Protein AF-A0A848U4X6-F1 (afdb_monomer)

Nearest PDB structures (foldseek):
  2zon-assembly1_G  TM=9.174E-01  e=6.963E-05  Achromobacter xylosoxidans
  8hn3-assembly2_B  TM=8.876E-01  e=6.596E-05  Chlorobaculum tepidum
  8hn3-assembly1_A  TM=8.941E-01  e=8.192E-05  Chlorobaculum tepidum
  4j20-assembly2_B  TM=8.718E-01  e=4.640E-04  Chlorobaculum tepidum TLS
  5b6q-assembly2_B  TM=8.645E-01  e=7.557E-04  Shewanella violacea

Radius of gyration: 33.15 Å; Cα contacts (8 Å, |Δi|>4): 117; chains: 1; bounding box: 42×65×99 Å

Foldseek 3Di:
DQDPPNPDPDDPVVVVVVVVVVVVVDDPDDDDDDDDDDDDDDDDDDDDDDDDDDDDDDDDDDDDDDDDDDDDDDDDDDDDDDDDDDDDDDDDDDDDPPQLDQQDQDPPDDPLLVCCCVPQVCVCQCVVNPNHPHQVNLVSVNVVSVVPLVVVLVCQQPDDDPQHHVSPDPDDSVSSSNSSSNSSSD

pLDDT: mean 71.16, std 27.35, range [28.42, 98.25]

Solvent-accessible surface area (backbone atoms only — not comparable to full-atom values): 12668 Å² total; per-residue (Å²): 134,85,56,75,73,82,72,52,89,71,52,73,67,56,51,50,51,52,53,50,54,55,56,73,71,63,86,86,80,81,82,85,86,84,89,85,87,87,80,90,86,83,89,81,92,76,82,82,90,78,84,82,82,88,81,85,80,88,80,84,83,89,85,84,84,85,88,89,86,86,90,85,91,88,79,88,82,87,82,87,79,88,82,84,81,86,81,79,90,84,83,83,83,90,74,79,91,65,76,66,58,71,58,41,76,47,77,88,74,44,71,66,47,50,52,44,40,68,59,54,46,35,74,32,24,58,80,21,50,91,74,36,66,35,50,67,41,60,68,63,45,43,68,48,34,75,63,35,66,72,56,52,38,52,40,39,54,68,27,53,92,83,44,46,47,41,57,76,52,88,69,51,85,80,47,43,54,41,39,53,37,41,52,47,32,74

Sequence (186 aa):
SMPARGGSTYSDEEIQRAVEHLAMFEVSAEAAPAAVETGDAAAAAQSPSVAPASEEPASEESAAEAPASEESAADAPATETTATESSTTDAASAEAGAELVVGQVPDGLTDNIRGTVDGICASCHLAGVGGAPKNGDTAAWQERADKGLAVLTNSVINGLNVMPPRGASALTDEEIPVAIQYLMSK

Structure (mmCIF, N/CA/C/O backbone):
data_AF-A0A848U4X6-F1
#
_entry.id   AF-A0A848U4X6-F1
#
loop_
_atom_site.group_PDB
_atom_site.id
_atom_site.type_symbol
_atom_site.label_atom_id
_atom_site.label_alt_id
_atom_site.label_comp_id
_atom_site.label_asym_id
_atom_site.label_entity_id
_atom_site.label_seq_id
_atom_site.pdbx_PDB_ins_code
_atom_site.Cartn_x
_atom_site.Cartn_y
_atom_site.Cartn_z
_atom_site.occupancy
_atom_site.B_iso_or_equiv
_atom_site.auth_seq_id
_atom_site.auth_comp_id
_a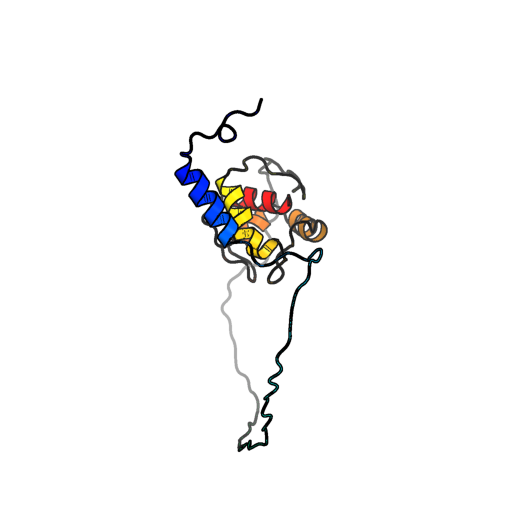tom_site.auth_asym_id
_atom_site.auth_atom_id
_atom_site.pdbx_PDB_model_num
ATOM 1 N N . SER A 1 1 ? -14.956 16.099 -39.496 1.00 72.62 1 SER A N 1
ATOM 2 C CA . SER A 1 1 ? -13.639 15.950 -40.140 1.00 72.62 1 SER A CA 1
ATOM 3 C C . SER A 1 1 ? -12.608 15.601 -39.096 1.00 72.62 1 SER A C 1
ATOM 5 O O . SER A 1 1 ? -12.490 16.354 -38.138 1.00 72.62 1 SER A O 1
ATOM 7 N N . MET A 1 2 ? -11.900 14.480 -39.248 1.00 62.94 2 MET A N 1
ATOM 8 C CA . MET A 1 2 ? -10.706 14.218 -38.441 1.00 62.94 2 MET A CA 1
ATOM 9 C C . MET A 1 2 ? -9.555 15.106 -38.942 1.00 62.94 2 MET A C 1
ATOM 11 O O . MET A 1 2 ? -9.406 15.253 -40.159 1.00 62.94 2 MET A O 1
ATOM 15 N N . PRO A 1 3 ? -8.762 15.717 -38.046 1.00 76.25 3 PRO A N 1
ATOM 16 C CA . PRO A 1 3 ? -7.563 16.450 -38.434 1.00 76.25 3 PRO A CA 1
ATOM 17 C C . PRO A 1 3 ? -6.516 15.502 -39.033 1.00 76.25 3 PRO A C 1
ATOM 19 O O . PRO A 1 3 ? -6.464 14.316 -38.691 1.00 76.25 3 PRO A O 1
ATOM 22 N N . ALA A 1 4 ? -5.667 16.029 -39.920 1.00 76.00 4 ALA A N 1
ATOM 23 C CA . ALA A 1 4 ? -4.527 15.282 -40.444 1.00 76.00 4 ALA A CA 1
ATOM 24 C C . ALA A 1 4 ? -3.671 14.748 -39.279 1.00 76.00 4 ALA A C 1
ATOM 26 O O . ALA A 1 4 ? -3.506 15.428 -38.265 1.00 76.00 4 ALA A O 1
ATOM 27 N N . ARG A 1 5 ? -3.167 13.513 -39.412 1.00 72.31 5 ARG A N 1
ATOM 28 C CA . ARG A 1 5 ? -2.328 12.838 -38.402 1.00 72.31 5 ARG A CA 1
ATOM 29 C C . ARG A 1 5 ? -2.977 12.678 -37.017 1.00 72.31 5 ARG A C 1
ATOM 31 O O . ARG A 1 5 ? -2.287 12.705 -36.000 1.00 72.31 5 ARG A O 1
ATOM 38 N N . GLY A 1 6 ? -4.306 12.551 -36.953 1.00 77.44 6 GLY A N 1
ATOM 39 C CA . GLY A 1 6 ? -5.020 12.283 -35.697 1.00 77.44 6 GLY A CA 1
ATOM 40 C C . GLY A 1 6 ? -4.902 13.398 -34.650 1.00 77.44 6 GLY A C 1
ATOM 41 O O . GLY A 1 6 ? -5.144 13.152 -33.475 1.00 77.44 6 GLY A O 1
ATOM 42 N N . GLY A 1 7 ? -4.523 14.614 -35.064 1.00 77.38 7 GLY A N 1
ATOM 43 C CA . GLY A 1 7 ? -4.287 15.743 -34.158 1.00 77.38 7 GLY A CA 1
ATOM 44 C C . GLY A 1 7 ? -2.882 15.778 -33.550 1.00 77.38 7 GLY A C 1
ATOM 45 O O . GLY A 1 7 ? -2.627 16.598 -32.672 1.00 77.38 7 GLY A O 1
ATOM 46 N N . SER A 1 8 ? -1.971 14.920 -34.013 1.00 82.81 8 SER A N 1
ATOM 47 C CA . SER A 1 8 ? -0.580 14.908 -33.568 1.00 82.81 8 SER A CA 1
ATOM 48 C C . SER A 1 8 ? 0.320 15.825 -34.406 1.00 82.81 8 SER A C 1
ATOM 50 O O . SER A 1 8 ? 0.069 16.067 -35.588 1.00 82.81 8 SER A O 1
ATOM 52 N N . THR A 1 9 ? 1.391 16.333 -33.791 1.00 87.06 9 THR A N 1
ATOM 53 C CA . THR A 1 9 ? 2.425 17.157 -34.445 1.00 87.06 9 THR A CA 1
ATOM 54 C C . THR A 1 9 ? 3.615 16.337 -34.950 1.00 87.06 9 THR A C 1
ATOM 56 O O . THR A 1 9 ? 4.605 16.921 -35.387 1.00 87.06 9 THR A O 1
ATOM 59 N N . TYR A 1 10 ? 3.543 15.004 -34.880 1.00 89.06 10 TYR A N 1
ATOM 60 C CA . TYR A 1 10 ? 4.605 14.112 -35.352 1.00 89.06 10 TYR A CA 1
ATOM 61 C C . TYR A 1 10 ? 4.800 14.247 -36.858 1.00 89.06 10 TYR A C 1
ATOM 63 O O . TYR A 1 10 ? 3.834 14.463 -37.596 1.00 89.06 10 TYR A O 1
ATOM 71 N N . SER A 1 11 ? 6.041 14.121 -37.322 1.00 90.06 11 SER A N 1
ATOM 72 C CA . SER A 1 11 ? 6.347 14.035 -38.751 1.00 90.06 11 SER A CA 1
ATOM 73 C C . SER A 1 11 ? 5.860 12.704 -39.342 1.00 90.06 11 SER A C 1
ATOM 75 O O . SER A 1 11 ? 5.718 11.715 -38.623 1.00 90.06 11 SER A O 1
ATOM 77 N N . ASP A 1 12 ? 5.604 12.655 -40.657 1.00 84.31 12 ASP A N 1
ATOM 78 C CA . ASP A 1 12 ? 5.179 11.405 -41.319 1.00 84.31 12 ASP A CA 1
ATOM 79 C C . ASP A 1 12 ? 6.201 10.281 -41.108 1.00 84.31 12 ASP A C 1
ATOM 81 O O . ASP A 1 12 ? 5.829 9.120 -40.975 1.00 84.31 12 ASP A O 1
ATOM 85 N N . GLU A 1 13 ? 7.484 10.629 -41.008 1.00 90.75 13 GLU A N 1
ATOM 86 C CA . GLU A 1 13 ? 8.558 9.655 -40.836 1.00 90.75 13 GLU A CA 1
ATOM 87 C C . GLU A 1 13 ? 8.617 9.066 -39.418 1.00 90.75 13 GLU A C 1
ATOM 89 O O . GLU A 1 13 ? 8.982 7.905 -39.237 1.00 90.75 13 GLU A O 1
ATOM 94 N N . GLU A 1 14 ? 8.226 9.837 -38.402 1.00 90.44 14 GLU A N 1
ATOM 95 C CA . GLU A 1 14 ? 8.079 9.340 -37.029 1.00 90.44 14 GLU A CA 1
ATOM 96 C C . GLU A 1 14 ? 6.849 8.444 -36.895 1.00 90.44 14 GLU A C 1
ATOM 98 O O . GLU A 1 14 ? 6.919 7.392 -36.263 1.00 90.44 14 GLU A O 1
ATOM 103 N N . ILE A 1 15 ? 5.746 8.817 -37.550 1.00 87.69 15 ILE A N 1
ATOM 104 C CA . ILE A 1 15 ? 4.534 7.994 -37.603 1.00 87.69 15 ILE A CA 1
ATOM 105 C C . ILE A 1 15 ? 4.836 6.675 -38.317 1.00 87.69 15 ILE A C 1
ATOM 107 O O . ILE A 1 15 ? 4.456 5.613 -37.832 1.00 87.69 15 ILE A O 1
ATOM 111 N N . GLN A 1 16 ? 5.575 6.719 -39.426 1.00 85.62 16 GLN A N 1
ATOM 112 C CA . GLN A 1 16 ? 5.945 5.524 -40.176 1.00 85.62 16 GLN A CA 1
ATOM 113 C C . GLN A 1 16 ? 6.859 4.596 -39.366 1.00 85.62 16 GLN A C 1
ATOM 115 O O . GLN A 1 16 ? 6.610 3.395 -39.327 1.00 85.62 16 GLN A O 1
ATOM 120 N N . ARG A 1 17 ? 7.856 5.131 -38.643 1.00 88.88 17 ARG A N 1
ATOM 121 C CA . ARG A 1 17 ? 8.693 4.318 -37.739 1.00 88.88 17 ARG A CA 1
ATOM 122 C C . ARG A 1 17 ? 7.903 3.729 -36.571 1.00 88.88 17 ARG A C 1
ATOM 124 O O . ARG A 1 17 ? 8.183 2.603 -36.176 1.00 88.88 17 ARG A O 1
ATOM 131 N N . ALA A 1 18 ? 6.926 4.456 -36.030 1.00 85.12 18 ALA A N 1
ATOM 132 C CA . ALA A 1 18 ? 6.070 3.953 -34.957 1.00 85.12 18 ALA A CA 1
ATOM 133 C C . ALA A 1 18 ? 5.158 2.809 -35.434 1.00 85.12 18 ALA A C 1
ATOM 135 O O . ALA A 1 18 ? 5.013 1.811 -34.732 1.00 85.12 18 ALA A O 1
ATOM 136 N N . VAL A 1 19 ? 4.594 2.925 -36.641 1.00 85.88 19 VAL A N 1
ATOM 137 C CA . VAL A 1 19 ? 3.785 1.865 -37.266 1.00 85.88 19 VAL A CA 1
ATOM 138 C C . VAL A 1 19 ? 4.641 0.640 -37.586 1.00 85.88 19 VAL A C 1
ATOM 140 O O . VAL A 1 19 ? 4.231 -0.475 -37.283 1.00 85.88 19 VAL A O 1
ATOM 143 N N . GLU A 1 20 ? 5.845 0.835 -38.127 1.00 85.00 20 GLU A N 1
ATOM 144 C CA . GLU A 1 20 ? 6.791 -0.256 -38.388 1.00 85.00 20 GLU A CA 1
ATOM 145 C C . GLU A 1 20 ? 7.190 -0.967 -37.085 1.00 85.00 20 GLU A C 1
ATOM 147 O O . GLU A 1 20 ? 7.229 -2.192 -37.026 1.00 85.00 20 GLU A O 1
ATOM 152 N N . HIS A 1 21 ? 7.430 -0.215 -36.006 1.00 83.44 21 HIS A N 1
ATOM 153 C CA . HIS A 1 21 ? 7.756 -0.791 -34.703 1.00 83.44 21 HIS A CA 1
ATOM 154 C C . HIS A 1 21 ? 6.596 -1.616 -34.135 1.00 83.44 21 HIS A C 1
ATOM 156 O O . HIS A 1 21 ? 6.825 -2.712 -33.638 1.00 83.44 21 HIS A O 1
ATOM 162 N N . LEU A 1 22 ? 5.357 -1.134 -34.261 1.00 78.88 22 LEU A N 1
ATOM 163 C CA . LEU A 1 22 ? 4.171 -1.886 -33.851 1.00 78.88 22 LEU A CA 1
ATOM 164 C C . LEU A 1 22 ? 4.000 -3.168 -34.686 1.00 78.88 22 LEU A C 1
ATOM 166 O O . LEU A 1 22 ? 3.755 -4.232 -34.127 1.00 78.88 22 LEU A O 1
ATOM 170 N N . ALA A 1 23 ? 4.225 -3.088 -36.001 1.00 80.25 23 ALA A N 1
ATOM 171 C CA . ALA A 1 23 ? 4.134 -4.227 -36.915 1.00 80.25 23 ALA A CA 1
ATOM 172 C C . ALA A 1 23 ? 5.234 -5.281 -36.687 1.00 80.25 23 ALA A C 1
ATOM 174 O O . ALA A 1 23 ? 4.990 -6.472 -36.858 1.00 80.25 23 ALA A O 1
ATOM 175 N N . MET A 1 24 ? 6.435 -4.880 -36.255 1.00 69.62 24 MET A N 1
ATOM 176 C CA . MET A 1 24 ? 7.497 -5.828 -35.892 1.00 69.62 24 MET A CA 1
ATOM 177 C C . MET A 1 24 ? 7.256 -6.540 -34.550 1.00 69.62 24 MET A C 1
ATOM 179 O O . MET A 1 24 ? 7.944 -7.520 -34.263 1.00 69.62 24 MET A O 1
ATOM 183 N N . PHE A 1 25 ? 6.285 -6.090 -33.746 1.00 52.44 25 PHE A N 1
ATOM 184 C CA . PHE A 1 25 ? 5.885 -6.736 -32.491 1.00 52.44 25 PHE A CA 1
ATOM 185 C C . PHE A 1 25 ? 4.644 -7.642 -32.610 1.00 52.44 25 PHE A C 1
ATOM 187 O O . PHE A 1 25 ? 4.291 -8.299 -31.631 1.00 52.44 25 PHE A O 1
ATOM 194 N N . GLU A 1 26 ? 4.035 -7.783 -33.794 1.00 52.72 26 GLU A N 1
ATOM 195 C CA . GLU A 1 26 ? 2.894 -8.683 -34.018 1.00 52.72 26 GLU A CA 1
ATOM 196 C C . GLU A 1 26 ? 3.184 -9.774 -35.063 1.00 52.72 26 GLU A C 1
ATOM 198 O O . GLU A 1 26 ? 2.784 -9.684 -36.217 1.00 52.72 26 GLU A O 1
ATOM 203 N N . VAL A 1 27 ? 3.808 -10.873 -34.620 1.00 43.78 27 VAL A N 1
ATOM 204 C CA . VAL A 1 27 ? 3.413 -12.239 -35.025 1.00 43.78 27 VAL A CA 1
ATOM 205 C C . VAL A 1 27 ? 3.458 -13.130 -33.783 1.00 43.78 27 VAL A C 1
ATOM 207 O O . VAL A 1 27 ? 4.406 -13.873 -33.540 1.00 43.78 27 VAL A O 1
ATOM 210 N N . SER A 1 28 ? 2.402 -13.053 -32.978 1.00 50.50 28 SER A N 1
ATOM 211 C CA . SER A 1 28 ? 1.926 -14.201 -32.202 1.00 50.50 28 SER A CA 1
ATOM 212 C C . SER A 1 28 ? 0.420 -14.096 -31.952 1.00 50.50 28 SER A C 1
ATOM 214 O O . SER A 1 28 ? -0.032 -14.254 -30.825 1.00 50.50 28 SER A O 1
ATOM 216 N N . ALA A 1 29 ? -0.356 -13.824 -33.000 1.00 48.25 29 ALA A N 1
ATOM 217 C CA . ALA A 1 29 ? -1.761 -14.211 -33.118 1.00 48.25 29 ALA A CA 1
ATOM 218 C C . ALA A 1 29 ? -2.269 -13.789 -34.500 1.00 48.25 29 ALA A C 1
ATOM 220 O O . ALA A 1 29 ? -2.305 -12.604 -34.780 1.00 48.25 29 ALA A O 1
ATOM 221 N N . GLU A 1 30 ? -2.673 -14.740 -35.342 1.00 36.25 30 GLU A N 1
ATOM 222 C CA . GLU A 1 30 ? -3.997 -14.668 -35.972 1.00 36.25 30 GLU A CA 1
ATOM 223 C C . GLU A 1 30 ? -4.346 -16.029 -36.601 1.00 36.25 30 GLU A C 1
ATOM 225 O O . GLU A 1 30 ? -3.559 -16.639 -37.329 1.00 36.25 30 GLU A O 1
ATOM 230 N N . ALA A 1 31 ? -5.553 -16.504 -36.298 1.00 41.28 31 ALA A N 1
ATOM 231 C CA . ALA A 1 31 ? -6.257 -17.512 -37.072 1.00 41.28 31 ALA A CA 1
ATOM 232 C C . ALA A 1 31 ? -6.728 -16.927 -38.424 1.00 41.28 31 ALA A C 1
ATOM 234 O O . ALA A 1 31 ? -6.904 -15.726 -38.574 1.00 41.28 31 ALA A O 1
ATOM 235 N N . ALA A 1 32 ? -6.939 -17.814 -39.397 1.00 42.88 32 ALA A N 1
ATOM 236 C CA . ALA A 1 32 ? -7.268 -17.563 -40.807 1.00 42.88 32 ALA A CA 1
ATOM 237 C C . ALA A 1 32 ? -8.524 -16.685 -41.077 1.00 42.88 32 ALA A C 1
ATOM 239 O O . ALA A 1 32 ? -9.353 -16.510 -40.181 1.00 42.88 32 ALA A O 1
ATOM 240 N N . PRO A 1 33 ? -8.755 -16.239 -42.339 1.00 49.19 33 PRO A N 1
ATOM 241 C CA . PRO A 1 33 ? -9.425 -17.126 -43.310 1.00 49.19 33 PRO A CA 1
ATOM 242 C C . PRO A 1 33 ? -9.031 -17.004 -44.810 1.00 49.19 33 PRO A C 1
ATOM 244 O O . PRO A 1 33 ? -8.593 -15.970 -45.297 1.00 49.19 33 PRO A O 1
ATOM 247 N N . ALA A 1 34 ? -9.350 -18.094 -45.529 1.00 36.03 34 ALA A N 1
ATOM 248 C CA . ALA A 1 34 ? -9.823 -18.200 -46.925 1.00 36.03 34 ALA A CA 1
ATOM 249 C C . ALA A 1 34 ? -8.884 -17.925 -48.135 1.00 36.03 34 ALA A C 1
ATOM 251 O O . ALA A 1 34 ? -8.810 -16.827 -48.669 1.00 36.03 34 ALA A O 1
ATOM 252 N N . ALA A 1 35 ? -8.300 -19.028 -48.627 1.00 39.91 35 ALA A N 1
ATOM 253 C CA . ALA A 1 35 ? -8.287 -19.553 -50.009 1.00 39.91 35 ALA A CA 1
ATOM 254 C C . ALA A 1 35 ? -8.205 -18.610 -51.236 1.00 39.91 35 ALA A C 1
ATOM 256 O O . ALA A 1 35 ? -9.183 -17.947 -51.556 1.00 39.91 35 ALA A O 1
ATOM 257 N N . VAL A 1 36 ? -7.143 -18.776 -52.046 1.00 39.16 36 VAL A N 1
ATOM 258 C CA . VAL A 1 36 ? -7.206 -19.137 -53.486 1.00 39.16 36 VAL A CA 1
ATOM 259 C C . VAL A 1 36 ? -5.927 -19.889 -53.910 1.00 39.16 36 VAL A C 1
ATOM 261 O O . VAL A 1 36 ? -4.854 -19.682 -53.355 1.00 39.16 36 VAL A O 1
ATOM 264 N N . GLU A 1 37 ? -6.110 -20.807 -54.856 1.00 38.97 37 GLU A N 1
ATOM 265 C CA . GLU A 1 37 ? -5.279 -21.946 -55.273 1.00 38.97 37 GLU A CA 1
ATOM 266 C C . GLU A 1 37 ? -4.080 -21.676 -56.213 1.00 38.97 37 GLU A C 1
ATOM 268 O O . GLU A 1 37 ? -3.947 -20.607 -56.806 1.00 38.97 37 GLU A O 1
ATOM 273 N N . THR A 1 38 ? -3.353 -22.781 -56.467 1.00 32.09 38 THR A N 1
ATOM 274 C CA . THR A 1 38 ? -2.421 -23.126 -57.570 1.00 32.09 38 THR A CA 1
ATOM 275 C C . THR A 1 38 ? -0.926 -22.955 -57.242 1.00 32.09 38 THR A C 1
ATOM 277 O O . THR A 1 38 ? -0.475 -21.870 -56.914 1.00 32.09 38 THR A O 1
ATOM 280 N N . GLY A 1 39 ? -0.063 -23.972 -57.304 1.00 29.94 39 GLY A N 1
ATOM 281 C CA . GLY A 1 39 ? -0.246 -25.381 -57.626 1.00 29.94 39 GLY A CA 1
ATOM 282 C C . GLY A 1 39 ? 1.091 -26.143 -57.672 1.00 29.94 39 GLY A C 1
ATOM 283 O O . GLY A 1 39 ? 2.164 -25.549 -57.648 1.00 29.94 39 GLY A O 1
ATOM 284 N N . ASP A 1 40 ? 0.928 -27.458 -57.797 1.00 30.95 40 ASP A N 1
ATOM 285 C CA . ASP A 1 40 ? 1.836 -28.510 -58.276 1.00 30.95 40 ASP A CA 1
ATOM 286 C C . ASP A 1 40 ? 3.005 -29.027 -57.413 1.00 30.95 40 ASP A C 1
ATOM 288 O O . ASP A 1 40 ? 3.724 -28.319 -56.715 1.00 30.95 40 ASP A O 1
ATOM 292 N N . ALA A 1 41 ? 3.121 -30.352 -57.464 1.00 30.75 41 ALA A N 1
ATOM 293 C CA . ALA A 1 41 ? 3.819 -31.238 -56.554 1.00 30.75 41 ALA A CA 1
ATOM 294 C C . ALA A 1 41 ? 5.329 -31.348 -56.807 1.00 30.75 41 ALA A C 1
ATOM 296 O O . ALA A 1 41 ? 5.776 -31.359 -57.947 1.00 30.75 41 ALA A O 1
ATOM 297 N N . ALA A 1 42 ? 6.087 -31.653 -55.749 1.00 32.97 42 ALA A N 1
ATOM 298 C CA . ALA A 1 42 ? 7.094 -32.715 -55.811 1.00 32.97 42 ALA A CA 1
ATOM 299 C C . ALA A 1 42 ? 7.499 -33.180 -54.406 1.00 32.97 42 ALA A C 1
ATOM 301 O O . ALA A 1 42 ? 7.929 -32.409 -53.553 1.00 32.97 42 ALA A O 1
ATOM 302 N N . ALA A 1 43 ? 7.352 -34.482 -54.198 1.00 28.42 43 ALA A N 1
ATOM 303 C CA . ALA A 1 43 ? 7.736 -35.219 -53.012 1.00 28.42 43 ALA A CA 1
ATOM 304 C C . ALA A 1 43 ? 9.261 -35.282 -52.819 1.00 28.42 43 ALA A C 1
ATOM 306 O O . ALA A 1 43 ? 9.996 -35.528 -53.771 1.00 28.42 43 ALA A O 1
ATOM 307 N N . ALA A 1 44 ? 9.708 -35.212 -51.565 1.00 33.41 44 ALA A N 1
ATOM 308 C CA . ALA A 1 44 ? 10.904 -35.912 -51.101 1.00 33.41 44 ALA A CA 1
ATOM 309 C C . ALA A 1 44 ? 10.806 -36.127 -49.584 1.00 33.41 44 ALA A C 1
ATOM 311 O O . ALA A 1 44 ? 11.217 -35.299 -48.775 1.00 33.41 44 ALA A O 1
ATOM 312 N N . ALA A 1 45 ? 10.218 -37.260 -49.209 1.00 34.38 45 ALA A N 1
ATOM 313 C CA . ALA A 1 45 ? 10.337 -37.815 -47.874 1.00 34.38 45 ALA A CA 1
ATOM 314 C C . ALA A 1 45 ? 11.763 -38.341 -47.677 1.00 34.38 45 ALA A C 1
ATOM 316 O O . ALA A 1 45 ? 12.204 -39.219 -48.420 1.00 34.38 45 ALA A O 1
ATOM 317 N N . GLN A 1 46 ? 12.458 -37.864 -46.647 1.00 33.09 46 GLN A N 1
ATOM 318 C CA . GLN A 1 46 ? 13.567 -38.611 -46.062 1.00 33.09 46 GLN A CA 1
ATOM 319 C C . GLN A 1 46 ? 13.748 -38.220 -44.588 1.00 33.09 46 GLN A C 1
ATOM 321 O O . GLN A 1 46 ? 14.409 -37.242 -44.254 1.00 33.09 46 GLN A O 1
ATOM 326 N N . SER A 1 47 ? 13.146 -39.009 -43.696 1.00 46.12 47 SER A N 1
ATOM 327 C CA . SER A 1 47 ? 13.730 -39.247 -42.374 1.00 46.12 47 SER A CA 1
ATOM 328 C C . SER A 1 47 ? 14.941 -40.166 -42.539 1.00 46.12 47 SER A C 1
ATOM 330 O O . SER A 1 47 ? 14.967 -41.001 -43.446 1.00 46.12 47 SER A O 1
ATOM 332 N N . PRO A 1 48 ? 15.878 -40.117 -41.589 1.00 41.66 48 PRO A N 1
ATOM 333 C CA . PRO A 1 48 ? 16.164 -41.364 -40.899 1.00 41.66 48 PRO A CA 1
ATOM 334 C C . PRO A 1 48 ? 15.952 -41.224 -39.393 1.00 41.66 48 PRO A C 1
ATOM 336 O O . PRO A 1 48 ? 16.581 -40.424 -38.707 1.00 41.66 48 PRO A O 1
ATOM 339 N N . SER A 1 49 ? 15.052 -42.070 -38.903 1.00 34.81 49 SER A N 1
ATOM 340 C CA . SER A 1 49 ? 15.087 -42.598 -37.547 1.00 34.81 49 SER A CA 1
ATOM 341 C C . SER A 1 49 ? 16.309 -43.503 -37.418 1.00 34.81 49 SER A C 1
ATOM 343 O O . SER A 1 49 ? 16.409 -44.458 -38.185 1.00 34.81 49 SER A O 1
ATOM 345 N N . VAL A 1 50 ? 17.187 -43.224 -36.450 1.00 33.91 50 VAL A N 1
ATOM 346 C CA . VAL A 1 50 ? 17.939 -44.244 -35.703 1.00 33.91 50 VAL A CA 1
ATOM 347 C C . VAL A 1 50 ? 18.188 -43.703 -34.288 1.00 33.91 50 VAL A C 1
ATOM 349 O O . VAL A 1 50 ? 19.094 -42.907 -34.064 1.00 33.91 50 VAL A O 1
ATOM 352 N N . ALA A 1 51 ? 17.379 -44.141 -33.325 1.00 42.22 51 ALA A N 1
ATOM 353 C CA . ALA A 1 51 ? 17.901 -44.490 -32.001 1.00 42.22 51 ALA A CA 1
ATOM 354 C C . ALA A 1 51 ? 18.412 -45.944 -32.101 1.00 42.22 51 ALA A C 1
ATOM 356 O O . ALA A 1 51 ? 17.888 -46.693 -32.936 1.00 42.22 51 ALA A O 1
ATOM 357 N N . PRO A 1 52 ? 19.399 -46.376 -31.295 1.00 42.12 52 PRO A N 1
ATOM 358 C CA . PRO A 1 52 ? 19.015 -46.836 -29.957 1.00 42.12 52 PRO A CA 1
ATOM 359 C C . PRO A 1 52 ? 20.065 -46.661 -28.837 1.00 42.12 52 PRO A C 1
ATOM 361 O O . PRO A 1 52 ? 21.249 -46.494 -29.098 1.00 42.12 52 PRO A O 1
ATOM 364 N N . ALA A 1 53 ? 19.548 -46.825 -27.609 1.00 28.94 53 ALA A N 1
ATOM 365 C CA . ALA A 1 53 ? 20.147 -47.496 -26.443 1.00 28.94 53 ALA A CA 1
ATOM 366 C C . ALA A 1 53 ? 21.443 -46.897 -25.860 1.00 28.94 53 ALA A C 1
ATOM 368 O O . ALA A 1 53 ? 22.493 -46.890 -26.484 1.00 28.94 53 ALA A O 1
ATOM 369 N N . SER A 1 54 ? 21.338 -46.291 -24.676 1.00 37.47 54 SER A N 1
ATOM 370 C CA . SER A 1 54 ? 21.573 -46.939 -23.368 1.00 37.47 54 SER A CA 1
ATOM 371 C C . SER A 1 54 ? 23.053 -47.012 -23.026 1.00 37.47 54 SER A C 1
ATOM 373 O O . SER A 1 54 ? 23.782 -47.767 -23.647 1.00 37.47 54 SER A O 1
ATOM 375 N N . GLU A 1 55 ? 23.452 -46.278 -21.990 1.00 34.81 55 GLU A N 1
ATOM 376 C CA . GLU A 1 55 ? 24.093 -46.881 -20.819 1.00 34.81 55 GLU A CA 1
ATOM 377 C C . GLU A 1 55 ? 24.111 -45.823 -19.698 1.00 34.81 55 GLU A C 1
ATOM 379 O O . GLU A 1 55 ? 24.858 -44.849 -19.743 1.00 34.81 55 GLU A O 1
ATOM 384 N N . GLU A 1 56 ? 23.238 -45.988 -18.708 1.00 50.66 56 GLU A N 1
ATOM 385 C CA . GLU A 1 56 ? 23.641 -45.752 -17.320 1.00 50.66 56 GLU A CA 1
ATOM 386 C C . GLU A 1 56 ? 24.315 -47.055 -16.862 1.00 50.66 56 GLU A C 1
ATOM 388 O O . GLU A 1 56 ? 23.902 -48.132 -17.308 1.00 50.66 56 GLU A O 1
ATOM 393 N N . PRO A 1 57 ? 25.326 -46.998 -15.984 1.00 43.88 57 PRO A N 1
ATOM 394 C CA . PRO A 1 57 ? 24.947 -47.238 -14.595 1.00 43.88 57 PRO A CA 1
ATOM 395 C C . PRO A 1 57 ? 25.721 -46.405 -13.564 1.00 43.88 57 PRO A C 1
ATOM 397 O O . PRO A 1 57 ? 26.940 -46.255 -13.620 1.00 43.88 57 PRO A O 1
ATOM 400 N N . ALA A 1 58 ? 24.972 -45.924 -12.575 1.00 36.38 58 ALA A N 1
ATOM 401 C CA . ALA A 1 58 ? 25.169 -46.157 -11.147 1.00 36.38 58 ALA A CA 1
ATOM 402 C C . ALA A 1 58 ? 26.516 -46.757 -10.683 1.00 36.38 58 ALA A C 1
ATOM 404 O O . ALA A 1 58 ? 26.914 -47.867 -11.044 1.00 36.38 58 ALA A O 1
ATOM 405 N N . SER A 1 59 ? 27.123 -46.075 -9.712 1.00 43.00 59 SER A N 1
ATOM 406 C CA . SER A 1 59 ? 27.827 -46.706 -8.592 1.00 43.00 59 SER A CA 1
ATOM 407 C C . SER A 1 59 ? 27.637 -45.846 -7.335 1.00 43.00 59 SER A C 1
ATOM 409 O O . SER A 1 59 ? 28.295 -44.825 -7.145 1.00 43.00 59 SER A O 1
ATOM 411 N N . GLU A 1 60 ? 26.640 -46.250 -6.543 1.00 38.28 60 GLU A N 1
ATOM 412 C CA . GLU A 1 60 ? 26.672 -46.485 -5.083 1.00 38.28 60 GLU A CA 1
ATOM 413 C C . GLU A 1 60 ? 28.088 -46.774 -4.515 1.00 38.28 60 GLU A C 1
ATOM 415 O O . GLU A 1 60 ? 28.960 -47.243 -5.238 1.00 38.28 60 GLU A O 1
ATOM 420 N N . GLU A 1 61 ? 28.443 -46.616 -3.237 1.00 36.56 61 GLU A N 1
ATOM 421 C CA . GLU A 1 61 ? 27.752 -46.331 -1.971 1.00 36.56 61 GLU A CA 1
ATOM 422 C C . GLU A 1 61 ? 28.840 -46.274 -0.866 1.00 36.56 61 GLU A C 1
ATOM 424 O O . GLU A 1 61 ? 29.981 -46.688 -1.089 1.00 36.56 61 GLU A O 1
ATOM 429 N N . SER A 1 62 ? 28.435 -45.863 0.344 1.00 34.62 62 SER A N 1
ATOM 430 C CA . SER A 1 62 ? 28.852 -46.440 1.642 1.00 34.62 62 SER A CA 1
ATOM 431 C C . SER A 1 62 ? 29.747 -45.536 2.499 1.00 34.62 62 SER A C 1
ATOM 433 O O . SER A 1 62 ? 30.761 -45.037 2.027 1.00 34.62 62 SER A O 1
ATOM 435 N N . ALA A 1 63 ? 29.528 -45.315 3.796 1.00 34.12 63 ALA A N 1
ATOM 436 C CA . ALA A 1 63 ? 28.454 -45.576 4.765 1.00 34.12 63 ALA A CA 1
ATOM 437 C C . 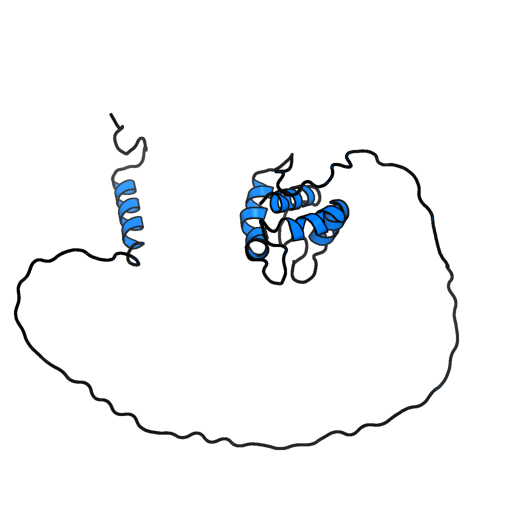ALA A 1 63 ? 28.945 -45.005 6.124 1.00 34.12 63 ALA A C 1
ATOM 439 O O . ALA A 1 63 ? 30.053 -44.472 6.202 1.00 34.12 63 ALA A O 1
ATOM 440 N N . ALA A 1 64 ? 28.152 -45.244 7.177 1.00 37.84 64 ALA A N 1
ATOM 441 C CA . ALA A 1 64 ? 28.392 -45.083 8.623 1.00 37.84 64 ALA A CA 1
ATOM 442 C C . ALA A 1 64 ? 27.777 -43.793 9.199 1.00 37.84 64 ALA A C 1
ATOM 444 O O . ALA A 1 64 ? 28.301 -42.701 9.014 1.00 37.84 64 ALA A O 1
ATOM 445 N N . GLU A 1 65 ? 26.540 -43.813 9.706 1.00 34.44 65 GLU A N 1
ATOM 446 C CA . GLU A 1 65 ? 25.997 -44.500 10.904 1.00 34.44 65 GLU A CA 1
ATOM 447 C C . GLU A 1 65 ? 26.424 -43.824 12.226 1.00 34.44 65 GLU A C 1
ATOM 449 O O . GLU A 1 65 ? 27.604 -43.643 12.516 1.00 34.44 65 GLU A O 1
ATOM 454 N N . ALA A 1 66 ? 25.407 -43.409 12.991 1.00 43.06 66 ALA A N 1
ATOM 455 C CA . ALA A 1 66 ? 25.469 -42.840 14.340 1.00 43.06 66 ALA A CA 1
ATOM 456 C C . ALA A 1 66 ? 25.857 -43.906 15.393 1.00 43.06 66 ALA A C 1
ATOM 458 O O . ALA A 1 66 ? 25.913 -45.088 15.058 1.00 43.06 66 ALA A O 1
ATOM 459 N N . PRO A 1 67 ? 26.073 -43.550 16.679 1.00 46.47 67 PRO A N 1
ATOM 460 C CA . PRO A 1 67 ? 24.930 -43.590 17.603 1.00 46.47 67 PRO A CA 1
ATOM 461 C C . PRO A 1 67 ? 24.968 -42.581 18.778 1.00 46.47 67 PRO A C 1
ATOM 463 O O . PRO A 1 67 ? 25.883 -41.778 18.938 1.00 46.47 67 PRO A O 1
ATOM 466 N N . ALA A 1 68 ? 23.887 -42.644 19.559 1.00 34.53 68 ALA A N 1
ATOM 467 C CA . ALA A 1 68 ? 23.409 -41.762 20.622 1.00 34.53 68 ALA A CA 1
ATOM 468 C C . ALA A 1 68 ? 23.986 -42.001 22.045 1.00 34.53 68 ALA A C 1
ATOM 470 O O . ALA A 1 68 ? 24.734 -42.951 22.259 1.00 34.53 68 ALA A O 1
ATOM 471 N N . SER A 1 69 ? 23.519 -41.144 22.978 1.00 42.22 69 SER A N 1
ATOM 472 C CA . SER A 1 69 ? 23.289 -41.284 24.448 1.00 42.22 69 SER A CA 1
ATOM 473 C C . SER A 1 69 ? 23.990 -40.201 25.297 1.00 42.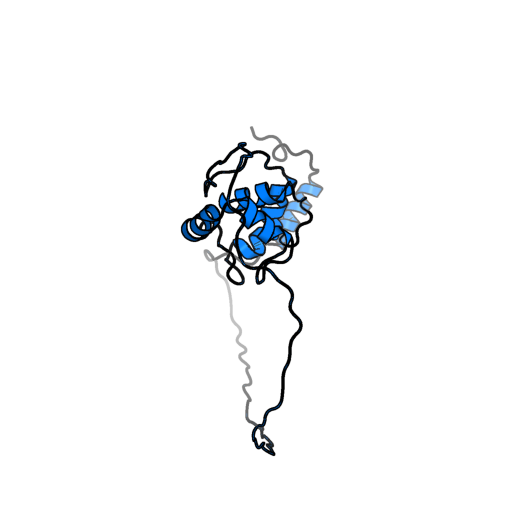22 69 SER A C 1
ATOM 475 O O . SER A 1 69 ? 25.192 -40.006 25.170 1.00 42.22 69 SER A O 1
ATOM 477 N N . GLU A 1 70 ? 23.257 -39.297 25.974 1.00 40.16 70 GLU A N 1
ATOM 478 C CA . GLU A 1 70 ? 22.532 -39.392 27.280 1.00 40.16 70 GLU A CA 1
ATOM 479 C C . GLU A 1 70 ? 23.444 -38.922 28.450 1.00 40.16 70 GLU A C 1
ATOM 481 O O . GLU A 1 70 ? 24.491 -39.506 28.690 1.00 40.16 70 GLU A O 1
ATOM 486 N N . GLU A 1 71 ? 23.275 -37.682 28.935 1.00 37.72 71 GLU A N 1
ATOM 487 C CA . GLU A 1 71 ? 22.678 -37.271 30.235 1.00 37.72 71 GLU A CA 1
ATOM 488 C C . GLU A 1 71 ? 23.687 -37.122 31.400 1.00 37.72 71 GLU A C 1
ATOM 490 O O . GLU A 1 71 ? 24.421 -38.047 31.726 1.00 37.72 71 GLU A O 1
ATOM 495 N N . SER A 1 72 ? 23.714 -35.944 32.047 1.00 34.03 72 SER A N 1
ATOM 496 C CA . SER A 1 72 ? 23.483 -35.780 33.502 1.00 34.03 72 SER A CA 1
ATOM 497 C C . SER A 1 72 ? 23.996 -34.439 34.070 1.00 34.03 72 SER A C 1
ATOM 499 O O . SER A 1 72 ? 25.166 -34.084 33.955 1.00 34.03 72 SER A O 1
ATOM 501 N N . ALA A 1 73 ? 23.032 -33.737 34.671 1.00 37.44 73 ALA A N 1
ATOM 502 C CA . ALA A 1 73 ? 22.998 -32.783 35.788 1.00 37.44 73 ALA A CA 1
ATOM 503 C C . ALA A 1 73 ? 24.258 -32.120 36.394 1.00 37.44 73 ALA A C 1
ATOM 505 O O . ALA A 1 73 ? 25.237 -32.779 36.734 1.00 37.44 73 ALA A O 1
ATOM 506 N N . ALA A 1 74 ? 24.068 -30.825 36.712 1.00 36.03 74 ALA A N 1
ATOM 507 C CA . ALA A 1 74 ? 24.438 -30.058 37.928 1.00 36.03 74 ALA A CA 1
ATOM 508 C C . ALA A 1 74 ? 24.799 -28.616 37.506 1.00 36.03 74 ALA A C 1
ATOM 510 O O . ALA A 1 74 ? 25.455 -28.436 36.489 1.00 36.03 74 ALA A O 1
ATOM 511 N N . ASP A 1 75 ? 24.482 -27.513 38.172 1.00 31.97 75 ASP A N 1
ATOM 512 C CA . ASP A 1 75 ? 23.735 -27.148 39.376 1.00 31.97 75 ASP A CA 1
ATOM 513 C C . ASP A 1 75 ? 23.558 -25.610 39.273 1.00 31.97 75 ASP A C 1
ATOM 515 O O . ASP A 1 75 ? 24.361 -24.929 38.627 1.00 31.97 75 ASP A O 1
ATOM 519 N N . ALA A 1 76 ? 22.487 -25.066 39.846 1.00 38.06 76 ALA A N 1
ATOM 520 C CA . ALA A 1 76 ? 22.185 -23.626 39.908 1.00 38.06 76 ALA A CA 1
ATOM 521 C C . ALA A 1 76 ? 23.154 -22.914 40.915 1.00 38.06 76 ALA A C 1
ATOM 523 O O . ALA A 1 76 ? 23.989 -23.618 41.475 1.00 38.06 76 ALA A O 1
ATOM 524 N N . PRO A 1 77 ? 23.096 -21.591 41.243 1.00 45.72 77 PRO A N 1
ATOM 525 C CA . PRO A 1 77 ? 21.939 -20.699 41.141 1.00 45.72 77 PRO A CA 1
ATOM 526 C C . PRO A 1 77 ? 22.178 -19.210 40.782 1.00 45.72 77 PRO A C 1
ATOM 528 O O . PRO A 1 77 ? 23.266 -18.657 40.873 1.00 45.72 77 PRO A O 1
ATOM 531 N N . ALA A 1 78 ? 21.044 -18.586 40.444 1.00 34.50 78 ALA A N 1
ATOM 532 C CA . ALA A 1 78 ? 20.580 -17.242 40.803 1.00 34.50 78 ALA A CA 1
ATOM 533 C C . ALA A 1 78 ? 21.506 -16.023 40.636 1.00 34.50 78 ALA A C 1
ATOM 535 O O . ALA A 1 78 ? 22.421 -15.811 41.423 1.00 34.50 78 ALA A O 1
ATOM 536 N N . THR A 1 79 ? 21.046 -15.076 39.813 1.00 30.30 79 THR A N 1
ATOM 537 C CA . THR A 1 79 ? 20.820 -13.702 40.290 1.00 30.30 79 THR A CA 1
ATOM 538 C C . THR A 1 79 ? 19.533 -13.143 39.691 1.00 30.30 79 THR A C 1
ATOM 540 O O . THR A 1 79 ? 19.328 -13.177 38.479 1.00 30.30 79 THR A O 1
ATOM 543 N N . GLU A 1 80 ? 18.680 -12.657 40.587 1.00 40.03 80 GLU A N 1
ATOM 544 C CA . GLU A 1 80 ? 17.488 -11.851 40.348 1.00 40.03 80 GLU A CA 1
ATOM 545 C C . GLU A 1 80 ? 17.724 -10.682 39.383 1.00 40.03 80 GLU A C 1
ATOM 547 O O . GLU A 1 80 ? 18.744 -10.005 39.457 1.00 40.03 80 GLU A O 1
ATOM 552 N N . THR A 1 81 ? 16.702 -10.355 38.591 1.00 35.47 81 THR A N 1
ATOM 553 C CA . THR A 1 81 ? 16.166 -8.988 38.570 1.00 35.47 81 THR A CA 1
ATOM 554 C C . THR A 1 81 ? 14.695 -9.049 38.153 1.00 35.47 81 THR A C 1
ATOM 556 O O . THR A 1 81 ? 14.337 -9.340 37.018 1.00 35.47 81 THR A O 1
ATOM 559 N N . THR A 1 82 ? 13.848 -8.889 39.167 1.00 28.45 82 THR A N 1
ATOM 560 C CA . THR A 1 82 ? 12.631 -8.064 39.200 1.00 28.45 82 THR A CA 1
ATOM 561 C C . THR A 1 82 ? 11.995 -7.661 37.859 1.00 28.45 82 THR A C 1
ATOM 563 O O . THR A 1 82 ? 12.547 -6.834 37.139 1.00 28.45 82 THR A O 1
ATOM 566 N N . ALA A 1 83 ? 10.756 -8.092 37.614 1.00 40.28 83 ALA A N 1
ATOM 567 C CA . ALA A 1 83 ? 9.567 -7.245 37.804 1.00 40.28 83 ALA A CA 1
ATOM 568 C C . ALA A 1 83 ? 8.340 -7.864 37.111 1.00 40.28 83 ALA A C 1
ATOM 570 O O . ALA A 1 83 ? 8.213 -7.896 35.892 1.00 40.28 83 ALA A O 1
ATOM 571 N N . THR A 1 84 ? 7.440 -8.338 37.963 1.00 29.92 84 THR A N 1
ATOM 572 C CA . THR A 1 84 ? 6.033 -8.644 37.720 1.00 29.92 84 THR A CA 1
ATOM 573 C C . THR A 1 84 ? 5.279 -7.425 37.178 1.00 29.92 84 THR A C 1
ATOM 575 O O . THR A 1 84 ? 5.392 -6.337 37.732 1.00 29.92 84 THR A O 1
ATOM 578 N N . GLU A 1 85 ? 4.494 -7.692 36.134 1.00 44.56 85 GLU A N 1
ATOM 579 C CA . GLU A 1 85 ? 3.146 -7.204 35.814 1.00 44.56 85 GLU A CA 1
ATOM 580 C C . GLU A 1 85 ? 2.804 -5.705 35.897 1.00 44.56 85 GLU A C 1
ATOM 582 O O . GLU A 1 85 ? 2.820 -5.073 36.949 1.00 44.56 85 GLU A O 1
ATOM 587 N N . SER A 1 86 ? 2.203 -5.276 34.783 1.00 41.78 86 SER A N 1
ATOM 588 C CA . SER A 1 86 ? 1.081 -4.340 34.695 1.00 41.78 86 SER A CA 1
ATOM 589 C C . SER A 1 86 ? 1.374 -2.859 34.936 1.00 41.78 86 SER A C 1
ATOM 591 O O . SER A 1 86 ? 1.519 -2.386 36.060 1.00 41.78 86 SER A O 1
ATOM 593 N N . SER A 1 87 ? 1.283 -2.084 33.851 1.00 42.50 87 SER A N 1
ATOM 594 C CA . SER A 1 87 ? 0.705 -0.750 33.945 1.00 42.50 87 SER A CA 1
ATOM 595 C C . SER A 1 87 ? -0.484 -0.641 33.002 1.00 42.50 87 SER A C 1
ATOM 597 O O . SER A 1 87 ? -0.382 -0.775 31.785 1.00 42.50 87 SER A O 1
ATOM 599 N N . THR A 1 88 ? -1.610 -0.423 33.662 1.00 31.03 88 THR A N 1
ATOM 600 C CA . THR A 1 88 ? -2.924 -0.032 33.178 1.00 31.03 88 THR A CA 1
ATOM 601 C C . THR A 1 88 ? -2.892 1.165 32.215 1.00 31.03 88 THR A C 1
ATOM 603 O O . THR A 1 88 ? -2.041 2.048 32.320 1.00 31.03 88 THR A O 1
ATOM 606 N N . THR A 1 89 ? -3.864 1.151 31.302 1.00 40.34 89 THR A N 1
ATOM 607 C CA . THR A 1 89 ? -4.602 2.274 30.694 1.00 40.34 89 THR A CA 1
ATOM 608 C C . THR A 1 89 ? -4.393 3.659 31.321 1.00 40.34 89 THR A C 1
ATOM 610 O O . THR A 1 89 ? -4.569 3.799 32.528 1.00 40.34 89 THR A O 1
ATOM 613 N N . ASP A 1 90 ? -4.171 4.695 30.500 1.00 35.56 90 ASP A N 1
ATOM 614 C CA . ASP A 1 90 ? -5.202 5.706 30.177 1.00 35.56 90 ASP A CA 1
ATOM 615 C C . ASP A 1 90 ? -4.685 6.815 29.228 1.00 35.56 90 ASP A C 1
ATOM 617 O O . ASP A 1 90 ? -3.505 7.154 29.213 1.00 35.56 90 ASP A O 1
ATOM 621 N N . ALA A 1 91 ? -5.645 7.412 28.516 1.00 35.03 91 ALA A N 1
ATOM 622 C CA . ALA A 1 91 ? -5.648 8.768 27.967 1.00 35.03 91 ALA A CA 1
ATOM 623 C C . ALA A 1 91 ? -4.947 9.056 26.626 1.00 35.03 91 ALA A C 1
ATOM 625 O O . ALA A 1 91 ? -3.849 9.596 26.539 1.00 35.03 91 ALA A O 1
ATOM 626 N N . ALA A 1 92 ? -5.761 8.869 25.585 1.00 38.31 92 ALA A N 1
ATOM 627 C CA . ALA A 1 92 ? -6.167 9.940 24.674 1.00 38.31 92 ALA A CA 1
ATOM 628 C C . ALA A 1 92 ? -5.080 10.617 23.821 1.00 38.31 92 ALA A C 1
ATOM 630 O O . ALA A 1 92 ? -4.543 11.671 24.151 1.00 38.31 92 ALA A O 1
ATOM 631 N N . SER A 1 93 ? -4.955 10.118 22.591 1.00 39.91 93 SER A N 1
ATOM 632 C CA . SER A 1 93 ? -4.921 11.011 21.435 1.00 39.91 93 SER A CA 1
ATOM 633 C C . SER A 1 93 ? -6.101 10.649 20.540 1.00 39.91 93 SER A C 1
ATOM 635 O O . SER A 1 93 ? -6.054 9.728 19.729 1.00 39.91 93 SER A O 1
ATOM 637 N N . ALA A 1 94 ? -7.220 11.321 20.799 1.00 44.50 94 ALA A N 1
ATOM 638 C CA . ALA A 1 94 ? -8.288 11.438 19.833 1.00 44.50 94 ALA A CA 1
ATOM 639 C C . ALA A 1 94 ? -7.782 12.369 18.731 1.00 44.50 94 ALA A C 1
ATOM 641 O O . ALA A 1 94 ? -7.716 13.568 18.958 1.00 44.50 94 ALA A O 1
ATOM 642 N N . GLU A 1 95 ? -7.397 11.778 17.601 1.00 39.22 95 GLU A N 1
ATOM 643 C CA . GLU A 1 95 ? -7.682 12.267 16.253 1.00 39.22 95 GLU A CA 1
ATOM 644 C C . GLU A 1 95 ? -7.813 11.031 15.343 1.00 39.22 95 GLU A C 1
ATOM 646 O O . GLU A 1 95 ? -6.872 10.263 15.164 1.00 39.22 95 GLU A O 1
ATOM 651 N N . ALA A 1 96 ? -9.023 10.836 14.813 1.00 40.38 96 ALA A N 1
ATOM 652 C CA . ALA A 1 96 ? -9.402 9.870 13.781 1.00 40.38 96 ALA A CA 1
ATOM 653 C C . ALA A 1 96 ? -9.142 8.377 14.077 1.00 40.38 96 ALA A C 1
ATOM 655 O O . ALA A 1 96 ? -8.387 7.694 13.388 1.00 40.38 96 ALA A O 1
ATOM 656 N N . GLY A 1 97 ? -9.943 7.818 14.988 1.00 39.09 97 GLY A N 1
ATOM 657 C CA . GLY A 1 97 ? -10.454 6.456 14.808 1.00 39.09 97 GLY A CA 1
ATOM 658 C C . GLY A 1 97 ? -11.378 6.409 13.587 1.00 39.09 97 GLY A C 1
ATOM 659 O O . GLY A 1 97 ? -12.588 6.263 13.726 1.00 39.09 97 GLY A O 1
ATOM 660 N N . ALA A 1 98 ? -10.817 6.624 12.399 1.00 51.06 98 ALA A N 1
ATOM 661 C CA . ALA A 1 98 ? -11.455 6.218 11.167 1.00 51.06 98 ALA A CA 1
ATOM 662 C C . ALA A 1 98 ? -11.259 4.707 11.091 1.00 51.06 98 ALA A C 1
ATOM 664 O O . ALA A 1 98 ? -10.131 4.220 10.994 1.00 51.06 98 ALA A O 1
ATOM 665 N N . GLU A 1 99 ? -12.357 3.971 11.223 1.00 63.44 99 GLU A N 1
ATOM 666 C CA . GLU A 1 99 ? -12.390 2.554 10.890 1.00 63.44 99 GLU A CA 1
ATOM 667 C C . GLU A 1 99 ? -11.723 2.363 9.523 1.00 63.44 99 GLU A C 1
ATOM 669 O O . GLU A 1 99 ? -12.034 3.083 8.571 1.00 63.44 99 GLU A O 1
ATOM 674 N N . LEU A 1 100 ? -10.742 1.461 9.439 1.00 82.31 100 LEU A N 1
ATOM 675 C CA . LEU A 1 100 ? -10.064 1.180 8.179 1.00 82.31 100 LEU A CA 1
ATOM 676 C C . LEU A 1 100 ? -11.062 0.530 7.221 1.00 82.31 100 LEU A C 1
ATOM 678 O O . LEU A 1 100 ? -11.371 -0.654 7.333 1.00 82.31 100 LEU A O 1
ATOM 682 N N . VAL A 1 101 ? -11.561 1.305 6.262 1.00 86.62 101 VAL A N 1
ATOM 683 C CA . VAL A 1 101 ? -12.545 0.819 5.295 1.00 86.62 101 VAL A CA 1
ATOM 684 C C . VAL A 1 101 ? -11.832 0.158 4.117 1.00 86.62 101 VAL A C 1
ATOM 686 O O . VAL A 1 101 ? -11.255 0.828 3.261 1.00 86.62 101 VAL A O 1
ATOM 689 N N . VAL A 1 102 ? -11.902 -1.172 4.045 1.00 90.62 102 VAL A N 1
ATOM 690 C CA . VAL A 1 102 ? -11.474 -1.933 2.859 1.00 90.62 102 VAL A CA 1
ATOM 691 C C . VAL A 1 102 ? -12.288 -1.486 1.641 1.00 90.62 102 VAL A C 1
ATOM 693 O O . VAL A 1 102 ? -13.508 -1.343 1.723 1.00 90.62 102 VAL A O 1
ATOM 696 N N . GLY A 1 103 ? -11.622 -1.271 0.506 1.00 89.88 103 GLY A N 1
ATOM 697 C CA . GLY A 1 103 ? -12.256 -0.781 -0.722 1.00 89.88 103 GLY A CA 1
ATOM 698 C C . GLY A 1 103 ? -12.368 0.745 -0.834 1.00 89.88 103 GLY A C 1
ATOM 699 O O . GLY A 1 103 ? -12.829 1.231 -1.865 1.00 89.88 103 GLY A O 1
ATOM 700 N N . GLN A 1 104 ? -11.955 1.519 0.178 1.00 92.62 104 GLN A N 1
ATOM 701 C CA . GLN A 1 104 ? -11.948 2.984 0.109 1.00 92.62 104 GLN A CA 1
ATOM 702 C C . GLN A 1 104 ? -10.591 3.511 -0.359 1.00 92.62 104 GLN A C 1
ATOM 704 O O . GLN A 1 104 ? -9.555 3.145 0.191 1.00 92.62 104 GLN A O 1
ATOM 709 N N . VAL A 1 105 ? -10.594 4.409 -1.346 1.00 93.44 105 VAL A N 1
ATOM 710 C CA . VAL A 1 105 ? -9.368 5.103 -1.763 1.00 93.44 105 VAL A 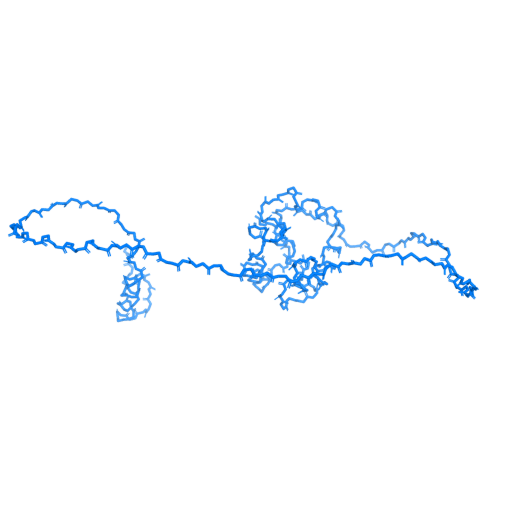CA 1
ATOM 711 C C . VAL A 1 105 ? -8.989 6.112 -0.673 1.00 93.44 105 VAL A C 1
ATOM 713 O O . VAL A 1 105 ? -9.840 6.912 -0.288 1.00 93.44 105 VAL A O 1
ATOM 716 N N . PRO A 1 106 ? -7.742 6.109 -0.171 1.00 94.62 106 PRO A N 1
ATOM 717 C CA . PRO A 1 106 ? -7.351 7.003 0.909 1.00 94.62 106 PRO A CA 1
ATOM 718 C C . PRO A 1 106 ? -7.205 8.452 0.449 1.00 94.62 106 PRO A C 1
ATOM 720 O O . PRO A 1 106 ? -6.772 8.736 -0.674 1.00 94.62 106 PRO A O 1
ATOM 723 N N . ASP A 1 107 ? -7.466 9.368 1.376 1.00 93.44 107 ASP A N 1
ATOM 724 C CA . ASP A 1 107 ? -7.036 10.756 1.25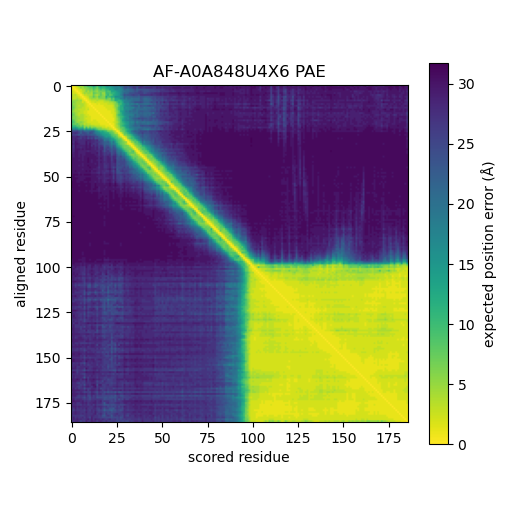9 1.00 93.44 107 ASP A CA 1
ATOM 725 C C . ASP A 1 107 ? -5.501 10.853 1.211 1.00 93.44 107 ASP A C 1
ATOM 727 O O . ASP A 1 107 ? -4.776 9.993 1.716 1.00 93.44 107 ASP A O 1
ATOM 731 N N . GLY A 1 108 ? -4.982 11.917 0.591 1.00 94.56 108 GLY A N 1
ATOM 732 C CA . GLY A 1 108 ? -3.534 12.150 0.509 1.00 94.56 108 GLY A CA 1
ATOM 733 C C . GLY A 1 108 ? -2.783 11.225 -0.457 1.00 94.56 108 GLY A C 1
ATOM 734 O O . GLY A 1 108 ? -1.553 11.232 -0.469 1.00 94.56 108 GLY A O 1
ATOM 735 N N . LEU A 1 109 ? -3.489 10.453 -1.290 1.00 97.31 109 LEU A N 1
ATOM 736 C CA . LEU A 1 109 ? -2.875 9.624 -2.325 1.00 97.31 109 LEU A CA 1
ATOM 737 C C . LEU A 1 109 ? -2.143 10.485 -3.369 1.00 97.31 109 LEU A C 1
ATOM 739 O O . LEU A 1 109 ? -2.769 11.150 -4.195 1.00 97.31 109 LEU A O 1
ATOM 743 N N . THR A 1 110 ? -0.811 10.428 -3.358 1.00 98.00 110 THR A N 1
ATOM 744 C CA . THR A 1 110 ? 0.057 11.075 -4.352 1.00 98.00 110 THR A CA 1
ATOM 745 C C . THR A 1 110 ? 0.396 10.126 -5.505 1.00 98.00 110 THR A C 1
ATOM 747 O O . THR A 1 110 ? 0.252 8.904 -5.394 1.00 98.00 110 THR A O 1
ATOM 750 N N . ASP A 1 111 ? 0.905 10.673 -6.612 1.00 98.06 111 ASP A N 1
ATOM 751 C CA . ASP A 1 111 ? 1.369 9.865 -7.748 1.00 98.06 111 ASP A CA 1
ATOM 752 C C . ASP A 1 111 ? 2.563 8.966 -7.386 1.00 98.06 111 ASP A C 1
ATOM 754 O O . ASP A 1 111 ? 2.674 7.862 -7.915 1.00 98.06 111 ASP A O 1
ATOM 758 N N . ASN A 1 112 ? 3.422 9.392 -6.448 1.00 97.88 112 ASN A N 1
ATOM 759 C CA . ASN A 1 112 ? 4.519 8.566 -5.931 1.00 97.88 112 ASN A CA 1
ATOM 760 C C . ASN A 1 112 ? 3.973 7.319 -5.216 1.00 97.88 112 ASN A C 1
ATOM 762 O O . ASN A 1 112 ? 4.354 6.192 -5.540 1.00 97.88 112 ASN A O 1
ATOM 766 N N . ILE A 1 113 ? 3.023 7.514 -4.296 1.00 98.12 113 ILE A N 1
ATOM 767 C CA . ILE A 1 113 ? 2.402 6.415 -3.550 1.00 98.12 113 ILE A CA 1
ATOM 768 C C . ILE A 1 113 ? 1.697 5.461 -4.513 1.00 98.12 113 ILE A C 1
ATOM 770 O O . ILE A 1 113 ? 1.925 4.253 -4.462 1.00 98.12 113 ILE A O 1
ATOM 774 N N . ARG A 1 114 ? 0.889 5.996 -5.437 1.00 97.81 114 ARG A N 1
ATOM 775 C CA . ARG A 1 114 ? 0.193 5.188 -6.443 1.00 97.81 114 ARG A CA 1
ATOM 776 C C . ARG A 1 114 ? 1.172 4.385 -7.297 1.00 97.81 114 ARG A C 1
ATOM 778 O O . ARG A 1 114 ? 1.015 3.174 -7.408 1.00 97.81 114 ARG A O 1
ATOM 785 N N . GLY A 1 115 ? 2.183 5.042 -7.866 1.00 98.00 115 GLY A N 1
ATOM 786 C CA . GLY A 1 115 ? 3.179 4.395 -8.720 1.00 98.00 115 GLY A CA 1
ATOM 787 C C . GLY A 1 115 ? 3.970 3.314 -7.985 1.00 98.00 115 GLY A C 1
ATOM 788 O O . GLY A 1 115 ? 4.230 2.249 -8.543 1.00 98.00 115 GLY A O 1
ATOM 789 N N . THR A 1 116 ? 4.286 3.541 -6.710 1.00 98.19 116 THR A N 1
ATOM 790 C CA . THR A 1 116 ? 4.945 2.546 -5.860 1.00 98.19 116 THR A CA 1
ATOM 791 C C . THR A 1 116 ? 4.045 1.343 -5.588 1.00 98.19 116 THR A C 1
ATOM 793 O O . THR A 1 116 ? 4.496 0.204 -5.713 1.00 98.19 116 THR A O 1
ATOM 796 N N . VAL A 1 117 ? 2.776 1.567 -5.240 1.00 97.88 117 VAL A N 1
ATOM 797 C CA . VAL A 1 117 ? 1.835 0.476 -4.958 1.00 97.88 117 VAL A CA 1
ATOM 798 C C . VAL A 1 117 ? 1.567 -0.356 -6.211 1.00 97.88 117 VAL A C 1
ATOM 800 O O . VAL A 1 117 ? 1.654 -1.583 -6.160 1.00 97.88 117 VAL A O 1
ATOM 803 N N . ASP A 1 118 ? 1.306 0.297 -7.342 1.00 97.19 118 ASP A N 1
ATOM 804 C CA . ASP A 1 118 ? 0.994 -0.374 -8.605 1.00 97.19 118 ASP A CA 1
ATOM 805 C C . ASP A 1 118 ? 2.223 -1.055 -9.234 1.00 97.19 118 ASP A C 1
ATOM 807 O O . ASP A 1 118 ? 2.077 -2.055 -9.933 1.00 97.19 118 ASP A O 1
ATOM 811 N N . GLY A 1 119 ? 3.434 -0.547 -8.980 1.00 97.06 119 GLY A N 1
ATOM 812 C CA . GLY A 1 119 ? 4.677 -1.119 -9.503 1.00 97.06 119 GLY A CA 1
ATOM 813 C C . GLY A 1 119 ? 5.303 -2.178 -8.593 1.00 97.06 119 GLY A C 1
ATOM 814 O O . GLY A 1 119 ? 5.550 -3.306 -9.016 1.00 97.06 119 GLY A O 1
ATOM 815 N N . ILE A 1 120 ? 5.588 -1.817 -7.341 1.00 97.31 120 ILE A N 1
ATOM 816 C CA . ILE A 1 120 ? 6.362 -2.648 -6.410 1.00 97.31 120 ILE A CA 1
ATOM 817 C C . ILE A 1 120 ? 5.431 -3.547 -5.602 1.00 97.31 120 ILE A C 1
ATOM 819 O O . ILE A 1 120 ? 5.605 -4.765 -5.595 1.00 97.31 120 ILE A O 1
ATOM 823 N N . CYS A 1 121 ? 4.418 -2.982 -4.942 1.00 97.44 121 CYS A N 1
ATOM 824 C CA . CYS A 1 121 ? 3.576 -3.751 -4.019 1.00 97.44 121 CYS A CA 1
ATOM 825 C C . CYS A 1 121 ? 2.702 -4.778 -4.758 1.00 97.44 121 CYS A C 1
ATOM 827 O O . CYS A 1 121 ? 2.549 -5.914 -4.300 1.00 97.44 121 CYS A O 1
ATOM 829 N N . ALA A 1 122 ? 2.184 -4.417 -5.935 1.00 96.50 122 ALA A N 1
ATOM 830 C CA . ALA A 1 122 ? 1.364 -5.296 -6.763 1.00 96.50 122 ALA A CA 1
ATOM 831 C C . ALA A 1 122 ? 2.089 -6.586 -7.181 1.00 96.50 122 ALA A C 1
ATOM 833 O O . ALA A 1 122 ? 1.434 -7.615 -7.341 1.00 96.50 122 ALA A O 1
ATOM 834 N N . SER A 1 123 ? 3.424 -6.575 -7.287 1.00 96.12 123 SER A N 1
ATOM 835 C CA . SER A 1 123 ? 4.208 -7.763 -7.662 1.00 96.12 123 SER A CA 1
ATOM 836 C C . SER A 1 123 ? 3.949 -8.967 -6.746 1.00 96.12 123 SER A C 1
ATOM 838 O O . SER A 1 123 ? 3.906 -10.104 -7.215 1.00 96.12 123 SER A O 1
ATOM 840 N N . CYS A 1 124 ? 3.692 -8.714 -5.460 1.00 97.94 124 CYS A N 1
ATOM 841 C CA . CYS A 1 124 ? 3.360 -9.751 -4.489 1.00 97.94 124 CYS A CA 1
ATOM 842 C C . CYS A 1 124 ? 1.864 -9.785 -4.167 1.00 97.94 124 CYS A C 1
ATOM 844 O O . CYS A 1 124 ? 1.281 -10.864 -4.062 1.00 97.94 124 CYS A O 1
ATOM 846 N N . HIS A 1 125 ? 1.227 -8.623 -4.029 1.00 98.00 125 HIS A N 1
ATOM 847 C CA . HIS A 1 125 ? -0.152 -8.536 -3.553 1.00 98.00 125 HIS A CA 1
ATOM 848 C C . HIS A 1 125 ? -1.207 -8.801 -4.630 1.00 98.00 125 HIS A C 1
ATOM 850 O O . HIS A 1 125 ? -2.331 -9.147 -4.293 1.00 98.00 125 HIS A O 1
ATOM 856 N N . LEU A 1 126 ? -0.875 -8.756 -5.923 1.00 95.69 126 LEU A N 1
ATOM 857 C CA . LEU A 1 126 ? -1.848 -9.093 -6.967 1.00 95.69 126 LEU A CA 1
ATOM 858 C C . LEU A 1 126 ? -2.220 -10.585 -6.940 1.00 95.69 126 LEU A C 1
ATOM 860 O O . LEU A 1 126 ? -3.394 -10.942 -6.949 1.00 95.69 126 LEU A O 1
ATOM 864 N N . ALA A 1 127 ? -1.214 -11.461 -6.879 1.00 94.88 127 ALA A N 1
ATOM 865 C CA . ALA A 1 127 ? -1.398 -12.915 -6.889 1.00 94.88 127 ALA A CA 1
ATOM 866 C C . ALA A 1 127 ? -1.252 -13.566 -5.502 1.00 94.88 127 ALA A C 1
ATOM 868 O O . ALA A 1 127 ? -1.427 -14.779 -5.375 1.00 94.88 127 ALA A O 1
ATOM 869 N N . GLY A 1 128 ? -0.940 -12.789 -4.461 1.00 95.94 128 GLY A N 1
ATOM 870 C CA . GLY A 1 128 ? -0.725 -13.293 -3.102 1.00 95.94 128 GLY A CA 1
ATOM 871 C C . GLY A 1 128 ? 0.554 -14.117 -2.964 1.00 95.94 128 GLY A C 1
ATOM 872 O O . GLY A 1 128 ? 0.567 -15.169 -2.320 1.00 95.94 128 GLY A O 1
ATOM 873 N N . VAL A 1 129 ? 1.629 -13.668 -3.615 1.00 96.38 129 VAL A N 1
ATOM 874 C CA . VAL A 1 129 ? 2.930 -14.346 -3.631 1.00 96.38 129 VAL A CA 1
ATOM 875 C C . VAL A 1 129 ? 3.434 -14.527 -2.202 1.00 96.38 129 VAL A C 1
ATOM 877 O O . VAL A 1 129 ? 3.399 -13.600 -1.394 1.00 96.38 129 VAL A O 1
ATOM 880 N N . GLY A 1 130 ? 3.871 -15.747 -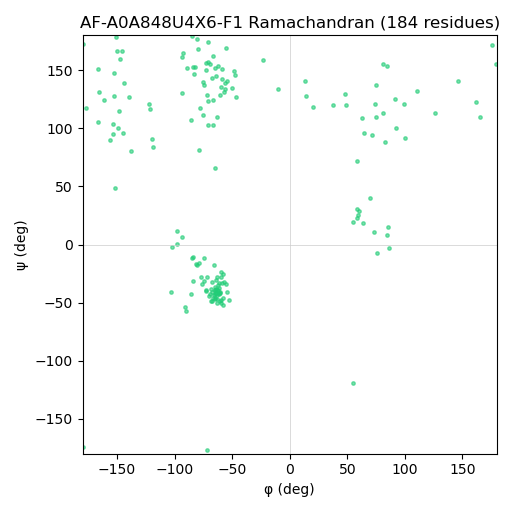1.877 1.00 94.06 130 GLY A N 1
ATOM 881 C CA . GLY A 1 130 ? 4.392 -16.086 -0.551 1.00 94.06 130 GLY A CA 1
ATOM 882 C C . GLY A 1 130 ? 3.402 -15.858 0.599 1.00 94.06 130 GLY A C 1
ATOM 883 O O . GLY A 1 130 ? 3.825 -15.641 1.731 1.00 94.06 130 GLY A O 1
ATOM 884 N N . GLY A 1 131 ? 2.093 -15.888 0.315 1.00 94.69 131 GLY A N 1
ATOM 885 C CA . GLY A 1 131 ? 1.042 -15.680 1.314 1.00 94.69 131 GLY A CA 1
ATOM 886 C C . GLY A 1 131 ? 0.696 -14.211 1.569 1.00 94.69 131 GLY A C 1
ATOM 887 O O . GLY A 1 131 ? 0.041 -13.905 2.567 1.00 94.69 131 GLY A O 1
ATOM 888 N N . ALA A 1 132 ? 1.121 -13.294 0.693 1.00 97.19 132 ALA A N 1
ATOM 889 C CA . ALA A 1 132 ? 0.664 -11.910 0.739 1.00 97.19 132 ALA A CA 1
ATOM 890 C C . ALA A 1 132 ? -0.876 -11.837 0.603 1.00 97.19 132 ALA A C 1
ATOM 892 O O . ALA A 1 132 ? -1.459 -12.615 -0.159 1.00 97.19 132 ALA A O 1
ATOM 893 N N . PRO A 1 133 ? -1.562 -10.923 1.320 1.00 96.31 133 PRO A N 1
ATOM 894 C CA . PRO A 1 133 ? -2.988 -10.689 1.107 1.00 96.31 133 PRO A CA 1
ATOM 895 C C . PRO A 1 133 ? -3.224 -10.234 -0.332 1.00 96.31 133 PRO A C 1
ATOM 897 O O . PRO A 1 133 ? -2.553 -9.312 -0.806 1.00 96.31 133 PRO A O 1
ATOM 900 N N . LYS A 1 134 ? -4.151 -10.911 -1.013 1.00 96.88 134 LYS A N 1
ATOM 901 C CA . LYS A 1 134 ? -4.468 -10.662 -2.418 1.00 96.88 134 LYS A CA 1
ATOM 902 C C . LYS A 1 134 ? -5.297 -9.392 -2.571 1.00 96.88 134 LYS A C 1
ATOM 904 O O . LYS A 1 134 ? -6.224 -9.172 -1.796 1.00 96.88 134 LYS A O 1
ATOM 909 N N . ASN A 1 135 ? -5.022 -8.593 -3.594 1.00 94.94 135 ASN A N 1
ATOM 910 C CA . ASN A 1 135 ? -5.916 -7.506 -3.996 1.00 94.94 135 ASN A CA 1
ATOM 911 C C . ASN A 1 135 ? -7.314 -8.076 -4.294 1.00 94.94 135 ASN A C 1
ATOM 913 O O . ASN A 1 135 ? -7.439 -9.165 -4.860 1.00 94.94 135 ASN A O 1
ATOM 917 N N . GLY A 1 136 ? -8.355 -7.372 -3.861 1.00 92.38 136 GLY A N 1
ATOM 918 C CA . GLY A 1 136 ? -9.746 -7.809 -3.950 1.00 92.38 136 GLY A CA 1
ATOM 919 C C . GLY A 1 136 ? -10.171 -8.885 -2.940 1.00 92.38 136 GLY A C 1
ATOM 920 O O . GLY A 1 136 ? -11.363 -9.178 -2.850 1.00 92.38 136 GLY A O 1
ATOM 921 N N . ASP A 1 137 ? -9.258 -9.467 -2.149 1.00 96.00 137 ASP A N 1
ATOM 922 C CA . ASP A 1 137 ? -9.623 -10.395 -1.070 1.00 96.00 137 ASP A CA 1
ATOM 923 C C . ASP A 1 137 ? -10.105 -9.617 0.157 1.00 96.00 137 ASP A C 1
ATOM 925 O O . ASP A 1 137 ? -9.372 -9.358 1.116 1.00 96.00 137 ASP A O 1
ATOM 929 N N . THR A 1 138 ? -11.371 -9.208 0.108 1.00 93.69 138 THR A N 1
ATOM 930 C CA . THR A 1 138 ? -11.974 -8.376 1.149 1.00 93.69 138 THR A CA 1
ATOM 931 C C . THR A 1 138 ? -11.930 -9.041 2.519 1.00 93.69 138 THR A C 1
ATOM 933 O O . THR A 1 138 ? -11.776 -8.341 3.511 1.00 93.69 138 THR A O 1
ATOM 936 N N . ALA A 1 139 ? -12.033 -10.371 2.602 1.00 94.94 139 ALA A N 1
ATOM 937 C CA . ALA A 1 139 ? -11.986 -11.079 3.880 1.00 94.94 139 ALA A CA 1
ATOM 938 C C . ALA A 1 139 ? -10.584 -10.997 4.500 1.00 94.94 139 ALA A C 1
ATOM 940 O O . ALA A 1 139 ? -10.442 -10.584 5.651 1.00 94.94 139 ALA A O 1
ATOM 941 N N . ALA A 1 140 ? -9.541 -11.287 3.715 1.00 95.81 140 ALA A N 1
ATOM 942 C CA . ALA A 1 140 ? -8.161 -11.188 4.182 1.00 95.81 140 ALA A CA 1
ATOM 943 C C . ALA A 1 140 ? -7.775 -9.753 4.579 1.00 95.81 140 ALA A C 1
ATOM 945 O O . ALA A 1 140 ? -6.985 -9.557 5.511 1.00 95.81 140 ALA A O 1
ATOM 946 N N . TRP A 1 141 ? -8.301 -8.749 3.875 1.00 96.12 141 TRP A N 1
ATOM 947 C CA . TRP A 1 141 ? -8.058 -7.346 4.203 1.00 96.12 141 TRP A CA 1
ATOM 948 C C . TRP A 1 141 ? -8.854 -6.864 5.412 1.00 96.12 141 TRP A C 1
ATOM 950 O O . TRP A 1 141 ? -8.301 -6.085 6.183 1.00 96.12 141 TRP A O 1
ATOM 960 N N . GLN A 1 142 ? -10.077 -7.351 5.636 1.00 95.06 142 GLN A N 1
ATOM 961 C CA . GLN A 1 142 ? -10.856 -7.012 6.834 1.00 95.06 142 GLN A CA 1
ATOM 962 C C . GLN A 1 142 ? -10.180 -7.535 8.109 1.00 95.06 142 GLN A C 1
ATOM 964 O O . GLN A 1 142 ? -9.914 -6.753 9.013 1.00 95.06 142 GLN A O 1
ATOM 969 N N . GLU A 1 143 ? -9.718 -8.791 8.127 1.00 95.44 143 GLU A N 1
ATOM 970 C CA . GLU A 1 143 ? -8.959 -9.337 9.273 1.00 95.44 143 GLU A CA 1
ATOM 971 C C . GLU A 1 143 ? -7.688 -8.533 9.609 1.00 95.44 143 GLU A C 1
ATOM 973 O O . GLU A 1 143 ? -7.154 -8.583 10.722 1.00 95.44 143 GLU A O 1
ATOM 978 N N . ARG A 1 144 ? -7.135 -7.831 8.617 1.00 95.44 144 ARG A N 1
ATOM 979 C CA . ARG A 1 144 ? -5.980 -6.944 8.787 1.00 95.44 144 ARG A CA 1
ATOM 980 C C . ARG A 1 144 ? -6.417 -5.557 9.238 1.00 95.44 144 ARG A C 1
ATOM 982 O O . ARG A 1 144 ? -5.773 -5.009 10.129 1.00 95.44 144 ARG A O 1
ATOM 989 N N . ALA A 1 145 ? -7.487 -5.024 8.656 1.00 94.75 145 ALA A N 1
ATOM 990 C CA . ALA A 1 145 ? -8.101 -3.760 9.041 1.00 94.75 145 ALA A CA 1
ATOM 991 C C . ALA A 1 145 ? -8.463 -3.749 10.534 1.00 94.75 145 ALA A C 1
ATOM 993 O O . ALA A 1 145 ? -8.147 -2.779 11.221 1.00 94.75 145 ALA A O 1
ATOM 994 N N . ASP A 1 146 ? -8.980 -4.869 11.050 1.00 95.19 146 ASP A N 1
ATOM 995 C CA . ASP A 1 146 ? -9.336 -5.070 12.462 1.00 95.19 146 ASP A CA 1
ATOM 996 C C . ASP A 1 146 ? -8.150 -4.903 13.429 1.00 95.19 146 ASP A C 1
ATOM 998 O O . ASP A 1 146 ? -8.330 -4.597 14.607 1.00 95.19 146 ASP A O 1
ATOM 1002 N N . LYS A 1 147 ? -6.909 -5.074 12.949 1.00 95.19 147 LYS A N 1
ATOM 1003 C CA . LYS A 1 147 ? -5.692 -4.845 13.752 1.00 95.19 147 LYS A CA 1
ATOM 1004 C C . LYS A 1 147 ? -5.342 -3.363 13.884 1.00 95.19 147 LYS A C 1
ATOM 1006 O O . LYS A 1 147 ? -4.531 -3.002 14.735 1.00 95.19 147 LYS A O 1
ATOM 1011 N N . GLY A 1 148 ? -5.927 -2.516 13.040 1.00 95.38 148 GLY A N 1
ATOM 1012 C CA . GLY A 1 148 ? -5.690 -1.082 12.994 1.00 95.38 148 GLY A CA 1
ATOM 1013 C C . GLY A 1 148 ? -4.465 -0.673 12.171 1.00 95.38 148 GLY A C 1
ATOM 1014 O O . GLY A 1 148 ? -3.478 -1.401 12.033 1.00 95.38 148 GLY A O 1
ATOM 1015 N N . LEU A 1 149 ? -4.519 0.554 11.644 1.00 95.62 149 LEU A N 1
ATOM 1016 C CA . LEU A 1 149 ? -3.524 1.076 10.703 1.00 95.62 149 LEU A CA 1
ATOM 1017 C C . LEU A 1 149 ? -2.122 1.158 11.303 1.00 95.62 149 LEU A C 1
ATOM 1019 O O . LEU A 1 149 ? -1.157 0.813 10.634 1.00 95.62 149 LEU A O 1
ATOM 1023 N N . ALA A 1 150 ? -1.996 1.556 12.569 1.00 95.69 150 ALA A N 1
ATOM 1024 C CA . ALA A 1 150 ? -0.697 1.689 13.227 1.00 95.69 150 ALA A CA 1
ATOM 1025 C C . ALA A 1 150 ? 0.074 0.356 13.279 1.00 95.69 150 ALA A C 1
ATOM 1027 O O . ALA A 1 150 ? 1.279 0.319 13.025 1.00 95.69 150 ALA A O 1
ATOM 1028 N N . VAL A 1 151 ? -0.628 -0.750 13.554 1.00 97.12 151 VAL A N 1
ATOM 1029 C CA . VAL A 1 151 ? -0.034 -2.094 13.611 1.00 97.12 151 VAL A CA 1
ATOM 1030 C C . VAL A 1 151 ? 0.396 -2.555 12.219 1.00 97.12 151 VAL A C 1
ATOM 1032 O O . VAL A 1 151 ? 1.493 -3.099 12.052 1.00 97.12 151 VAL A O 1
ATOM 1035 N N . LEU A 1 152 ? -0.438 -2.303 11.204 1.00 97.00 152 LEU A N 1
ATOM 1036 C CA . LEU A 1 152 ? -0.104 -2.612 9.814 1.00 97.00 152 LEU A CA 1
ATOM 1037 C C . LEU A 1 152 ? 1.104 -1.800 9.339 1.00 97.00 152 LEU A C 1
ATOM 1039 O O . LEU A 1 152 ? 2.045 -2.376 8.800 1.00 97.00 152 LEU A O 1
ATOM 1043 N N . THR A 1 153 ? 1.125 -0.494 9.605 1.00 97.62 153 THR A N 1
ATOM 1044 C CA . THR A 1 153 ? 2.241 0.398 9.268 1.00 97.62 153 THR A CA 1
ATOM 1045 C C . THR A 1 153 ? 3.541 -0.074 9.905 1.00 97.62 153 THR A C 1
ATOM 1047 O O . THR A 1 153 ? 4.547 -0.194 9.210 1.00 97.62 153 THR A O 1
ATOM 1050 N N . ASN A 1 154 ? 3.527 -0.431 11.192 1.00 98.06 154 ASN A N 1
ATOM 1051 C CA . ASN A 1 154 ? 4.712 -0.965 11.859 1.00 98.06 154 ASN A CA 1
ATOM 1052 C C . ASN A 1 154 ? 5.203 -2.273 11.209 1.00 98.06 154 ASN A C 1
ATOM 1054 O O . ASN A 1 154 ? 6.401 -2.437 10.980 1.00 98.06 154 ASN A O 1
ATOM 1058 N N . SER A 1 155 ? 4.281 -3.169 10.850 1.00 97.56 155 SER A N 1
ATOM 1059 C CA . SER A 1 155 ? 4.614 -4.424 10.163 1.00 97.56 155 SER A CA 1
ATOM 1060 C C . SER A 1 155 ? 5.212 -4.179 8.775 1.00 97.56 155 SER A C 1
ATOM 1062 O O . SER A 1 155 ? 6.145 -4.866 8.372 1.00 97.56 155 SER A O 1
ATOM 1064 N N . VAL A 1 156 ? 4.704 -3.187 8.037 1.00 97.88 156 VAL A N 1
ATOM 1065 C CA . VAL A 1 156 ? 5.230 -2.825 6.715 1.00 97.88 156 VAL A CA 1
ATOM 1066 C C . VAL A 1 156 ? 6.606 -2.183 6.827 1.00 97.88 156 VAL A C 1
ATOM 1068 O O . VAL A 1 156 ? 7.503 -2.573 6.087 1.00 97.88 156 VAL A O 1
ATOM 1071 N N . ILE A 1 157 ? 6.810 -1.258 7.767 1.00 98.25 157 ILE A N 1
ATOM 1072 C CA . ILE A 1 157 ? 8.106 -0.597 7.981 1.00 98.25 157 ILE A CA 1
ATOM 1073 C C . ILE A 1 157 ? 9.189 -1.625 8.318 1.00 98.25 157 ILE A C 1
ATOM 1075 O O . ILE A 1 157 ? 10.251 -1.616 7.696 1.00 98.25 157 ILE A O 1
ATOM 1079 N N . ASN A 1 158 ? 8.904 -2.535 9.251 1.00 97.94 158 ASN A N 1
ATOM 1080 C CA . ASN A 1 158 ? 9.872 -3.528 9.719 1.00 97.94 158 ASN A CA 1
ATOM 1081 C C . ASN A 1 158 ? 10.007 -4.744 8.787 1.00 97.94 158 ASN A C 1
ATOM 1083 O O . ASN A 1 158 ? 11.001 -5.464 8.859 1.00 97.94 158 ASN A O 1
ATOM 1087 N N . GLY A 1 159 ? 9.038 -4.956 7.895 1.00 96.88 159 GLY A N 1
ATOM 1088 C CA . GLY A 1 159 ? 8.916 -6.182 7.114 1.00 96.88 159 GLY A CA 1
ATOM 1089 C C . GLY A 1 159 ? 8.251 -7.302 7.918 1.00 96.88 159 GLY A C 1
ATOM 1090 O O . GLY A 1 159 ? 8.264 -7.320 9.150 1.00 96.88 159 GLY A O 1
ATOM 1091 N N . LEU A 1 160 ? 7.641 -8.251 7.209 1.00 96.19 160 LEU A N 1
ATOM 1092 C CA . LEU A 1 160 ? 6.945 -9.381 7.824 1.00 96.19 160 LEU A CA 1
ATOM 1093 C C . LEU A 1 160 ? 6.952 -10.594 6.889 1.00 96.19 160 LEU A C 1
ATOM 1095 O O . LEU A 1 160 ? 6.504 -10.511 5.745 1.00 96.19 160 LEU A O 1
ATOM 1099 N N . ASN A 1 161 ? 7.388 -11.748 7.399 1.00 95.19 161 ASN A N 1
ATOM 1100 C CA . ASN A 1 161 ? 7.559 -12.977 6.617 1.00 95.19 161 ASN A CA 1
ATOM 1101 C C . ASN A 1 161 ? 8.463 -12.745 5.392 1.00 95.19 161 ASN A C 1
ATOM 1103 O O . ASN A 1 161 ? 9.625 -12.379 5.536 1.00 95.19 161 ASN A O 1
ATOM 1107 N N . VAL A 1 162 ? 7.925 -12.962 4.190 1.00 96.44 162 VAL A N 1
ATOM 1108 C CA . VAL A 1 162 ? 8.615 -12.746 2.913 1.00 96.44 162 VAL A CA 1
ATOM 1109 C C . VAL A 1 162 ? 8.550 -11.293 2.434 1.00 96.44 162 VAL A C 1
ATOM 1111 O O . VAL A 1 162 ? 9.224 -10.949 1.468 1.00 96.44 162 VAL A O 1
ATOM 1114 N N . MET A 1 163 ? 7.730 -10.444 3.067 1.00 97.88 163 MET A N 1
ATOM 1115 C CA . MET A 1 163 ? 7.625 -9.035 2.702 1.00 97.88 163 MET A CA 1
ATOM 1116 C C . MET A 1 163 ? 8.833 -8.279 3.278 1.00 97.88 163 MET A C 1
ATOM 1118 O O . MET A 1 163 ? 8.975 -8.225 4.505 1.00 97.88 163 MET A O 1
ATOM 1122 N N . PRO A 1 164 ? 9.697 -7.690 2.432 1.00 97.44 164 PRO A N 1
ATOM 1123 C CA . PRO A 1 164 ? 10.875 -6.967 2.895 1.00 97.44 164 PRO A CA 1
ATOM 1124 C C . PRO A 1 1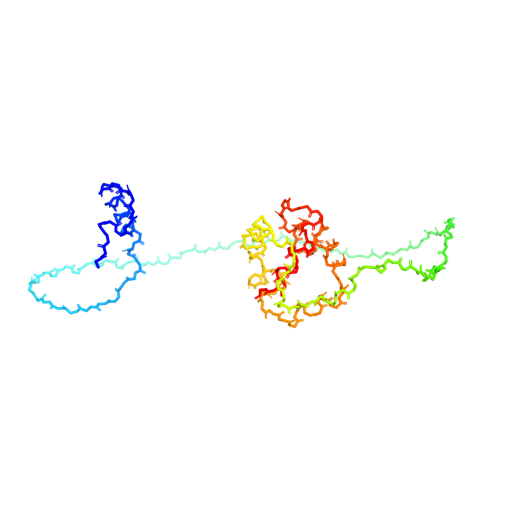64 ? 10.490 -5.695 3.670 1.00 97.44 164 PRO A C 1
ATOM 1126 O O . PRO A 1 164 ? 9.366 -5.201 3.516 1.00 97.44 164 PRO A O 1
ATOM 1129 N N . PRO A 1 165 ? 11.418 -5.120 4.460 1.00 98.12 165 PRO A N 1
ATOM 1130 C CA . PRO A 1 165 ? 11.213 -3.828 5.108 1.00 98.12 165 PRO A CA 1
ATOM 1131 C C . PRO A 1 165 ? 10.731 -2.766 4.116 1.00 98.12 165 PRO A C 1
ATOM 1133 O O . PRO A 1 165 ? 11.239 -2.664 2.995 1.00 98.12 165 PRO A O 1
ATOM 1136 N N . ARG A 1 166 ? 9.716 -2.000 4.522 1.00 97.75 166 ARG A N 1
ATOM 1137 C CA . ARG A 1 166 ? 9.010 -0.989 3.713 1.00 97.75 166 ARG A CA 1
ATOM 1138 C C . ARG A 1 166 ? 8.432 -1.517 2.395 1.00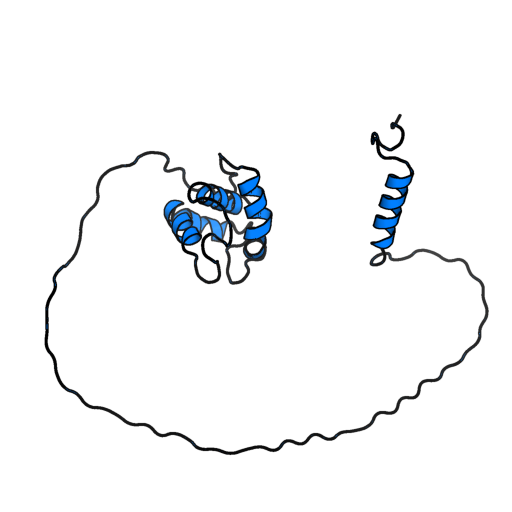 97.75 166 ARG A C 1
ATOM 1140 O O . ARG A 1 166 ? 8.220 -0.737 1.467 1.00 97.75 166 ARG A O 1
ATOM 1147 N N . GLY A 1 167 ? 8.242 -2.830 2.250 1.00 96.75 167 GLY A N 1
ATOM 1148 C CA . GLY A 1 167 ? 7.842 -3.441 0.980 1.00 96.75 167 GLY A CA 1
ATOM 1149 C C . GLY A 1 167 ? 8.842 -3.193 -0.157 1.00 96.75 167 GLY A C 1
ATOM 1150 O O . GLY A 1 167 ? 8.428 -3.116 -1.308 1.00 96.75 167 GLY A O 1
ATOM 1151 N N . ALA A 1 168 ? 10.133 -3.018 0.164 1.00 97.19 168 ALA A N 1
ATOM 1152 C CA . ALA A 1 168 ? 11.190 -2.618 -0.775 1.00 97.19 168 ALA A CA 1
ATOM 1153 C C . ALA A 1 168 ? 10.936 -1.269 -1.478 1.00 97.19 168 ALA A C 1
ATOM 1155 O O . ALA A 1 168 ? 11.491 -1.000 -2.543 1.00 97.19 168 ALA A O 1
ATOM 1156 N N . SER A 1 169 ? 10.111 -0.410 -0.876 1.00 97.62 169 SER A N 1
ATOM 1157 C CA . SER A 1 169 ? 9.853 0.940 -1.367 1.00 97.62 169 SER A CA 1
ATOM 1158 C C . SER A 1 169 ? 10.762 1.985 -0.716 1.00 97.62 169 SER A C 1
ATOM 1160 O O . SER A 1 169 ? 11.327 1.775 0.359 1.00 97.62 169 SER A O 1
ATOM 1162 N N . ALA A 1 170 ? 10.854 3.144 -1.368 1.00 97.31 170 ALA A N 1
ATOM 1163 C CA . ALA A 1 170 ? 11.497 4.344 -0.835 1.00 97.31 170 ALA A CA 1
ATOM 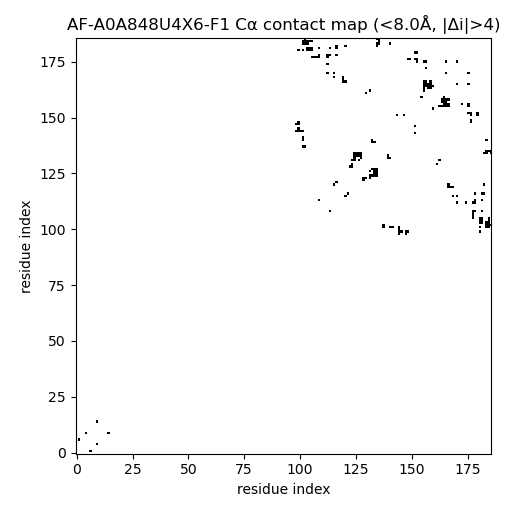1164 C C . ALA A 1 170 ? 10.493 5.340 -0.219 1.00 97.31 170 ALA A C 1
ATOM 1166 O O . ALA A 1 170 ? 10.868 6.480 0.046 1.00 97.31 170 ALA A O 1
ATOM 1167 N N . LEU A 1 171 ? 9.233 4.928 -0.013 1.00 97.62 171 LEU A N 1
ATOM 1168 C CA . LEU A 1 171 ? 8.210 5.762 0.627 1.00 97.62 171 LEU A CA 1
ATOM 1169 C C . LEU A 1 171 ? 8.659 6.172 2.023 1.00 97.62 171 LEU A C 1
ATOM 1171 O O . LEU A 1 171 ? 9.386 5.405 2.655 1.00 97.62 171 LEU A O 1
ATOM 1175 N N . THR A 1 172 ? 8.218 7.327 2.519 1.00 97.88 172 THR A N 1
ATOM 1176 C CA . THR A 1 172 ? 8.465 7.777 3.901 1.00 97.88 172 THR A CA 1
ATOM 1177 C C . THR A 1 172 ? 7.515 7.107 4.904 1.00 97.88 172 THR A C 1
ATOM 1179 O O . THR A 1 172 ? 6.562 6.429 4.518 1.00 97.88 172 THR A O 1
ATOM 1182 N N . ASP A 1 173 ? 7.787 7.237 6.208 1.00 96.81 173 ASP A N 1
ATOM 1183 C CA . ASP A 1 173 ? 6.946 6.630 7.259 1.00 96.81 173 ASP A CA 1
ATOM 1184 C C . ASP A 1 173 ? 5.527 7.211 7.250 1.00 96.81 173 ASP A C 1
ATOM 1186 O O . ASP A 1 173 ? 4.569 6.522 7.592 1.00 96.81 173 ASP A O 1
ATOM 1190 N N . GLU A 1 174 ? 5.393 8.457 6.797 1.00 96.69 174 GLU A N 1
ATOM 1191 C CA . GLU A 1 174 ? 4.125 9.159 6.623 1.00 96.69 174 GLU A CA 1
ATOM 1192 C C . GLU A 1 174 ? 3.371 8.712 5.359 1.00 96.69 174 GLU A C 1
ATOM 1194 O O . GLU A 1 174 ? 2.143 8.755 5.328 1.00 96.69 174 GLU A O 1
ATOM 1199 N N . GLU A 1 175 ? 4.076 8.244 4.325 1.00 97.81 175 GLU A N 1
ATOM 1200 C CA . GLU A 1 175 ? 3.477 7.773 3.067 1.00 97.81 175 GLU A CA 1
ATOM 1201 C C . GLU A 1 175 ? 3.012 6.308 3.139 1.00 97.81 175 GLU A C 1
ATOM 1203 O O . GLU A 1 175 ? 2.013 5.936 2.518 1.00 97.81 175 GLU A O 1
ATOM 1208 N N . ILE A 1 176 ? 3.695 5.466 3.924 1.00 98.25 176 ILE A N 1
ATOM 1209 C CA . ILE A 1 176 ? 3.344 4.049 4.124 1.00 98.25 176 ILE A CA 1
ATOM 1210 C C . ILE A 1 176 ? 1.880 3.820 4.550 1.00 98.25 176 ILE A C 1
ATOM 1212 O O . ILE A 1 176 ? 1.236 2.963 3.939 1.00 98.25 176 ILE A O 1
ATOM 1216 N N . PRO A 1 177 ? 1.294 4.532 5.534 1.00 97.31 177 PRO A N 1
ATOM 1217 C CA . PRO A 1 177 ? -0.108 4.320 5.903 1.00 97.31 177 PRO A CA 1
ATOM 1218 C C . PRO A 1 177 ? -1.081 4.611 4.752 1.00 97.31 177 PRO A C 1
ATOM 1220 O O . PRO A 1 177 ? -2.110 3.946 4.629 1.00 97.31 177 PRO A O 1
ATOM 1223 N N . VAL A 1 178 ? -0.765 5.571 3.879 1.00 98.19 178 VAL A N 1
ATOM 1224 C CA . VAL A 1 178 ? -1.573 5.868 2.685 1.00 98.19 178 VAL A CA 1
ATOM 1225 C C . VAL A 1 178 ? -1.397 4.764 1.639 1.00 98.19 178 VAL A C 1
ATOM 1227 O O . VAL A 1 178 ? -2.374 4.324 1.039 1.00 98.19 178 VAL A O 1
ATOM 1230 N N . ALA A 1 179 ? -0.180 4.244 1.465 1.00 97.94 179 ALA A N 1
ATOM 1231 C CA . ALA A 1 179 ? 0.086 3.116 0.573 1.00 97.94 179 ALA A CA 1
ATOM 1232 C C . ALA A 1 179 ? -0.674 1.845 0.989 1.00 97.94 179 ALA A C 1
ATOM 1234 O O . ALA A 1 179 ? -1.261 1.177 0.139 1.00 97.94 179 ALA A O 1
ATOM 1235 N N . ILE A 1 180 ? -0.713 1.540 2.293 1.00 97.38 180 ILE A N 1
ATOM 1236 C CA . ILE A 1 180 ? -1.462 0.400 2.846 1.00 97.38 180 ILE A CA 1
ATOM 1237 C C . ILE A 1 180 ? -2.948 0.535 2.527 1.00 97.38 180 ILE A C 1
ATOM 1239 O O . ILE A 1 180 ? -3.548 -0.392 1.990 1.00 97.38 180 ILE A O 1
ATOM 1243 N N . GLN A 1 181 ? -3.534 1.699 2.806 1.00 97.00 181 GLN A N 1
ATOM 1244 C CA . GLN A 1 181 ? -4.947 1.942 2.524 1.00 97.00 181 GLN A CA 1
ATOM 1245 C C . GLN A 1 181 ? -5.250 1.884 1.024 1.00 97.00 181 GLN A C 1
ATOM 1247 O O . GLN A 1 181 ? -6.258 1.312 0.619 1.00 97.00 181 GLN A O 1
ATOM 1252 N N . TYR A 1 182 ? -4.360 2.407 0.177 1.00 97.50 182 TYR A N 1
ATOM 1253 C CA . TYR A 1 182 ? -4.550 2.330 -1.268 1.00 97.50 182 TYR A CA 1
ATOM 1254 C C . TYR A 1 182 ? -4.508 0.886 -1.765 1.00 97.50 182 TYR A C 1
ATOM 1256 O O . TYR A 1 182 ? -5.324 0.502 -2.599 1.00 97.50 182 TYR A O 1
ATOM 1264 N N . LEU A 1 183 ? -3.622 0.061 -1.213 1.00 96.12 183 LEU A N 1
ATOM 1265 C CA . LEU A 1 183 ? -3.572 -1.361 -1.525 1.00 96.12 183 LEU A CA 1
ATOM 1266 C C . LEU A 1 183 ? -4.840 -2.099 -1.060 1.00 96.12 183 LEU A C 1
ATOM 1268 O O . LEU A 1 183 ? -5.363 -2.918 -1.805 1.00 96.12 183 LEU A O 1
ATOM 1272 N N . MET A 1 184 ? -5.385 -1.749 0.111 1.00 95.25 184 MET A N 1
ATOM 1273 C CA . MET A 1 184 ? -6.677 -2.252 0.612 1.00 95.25 184 MET A CA 1
ATOM 1274 C C . MET A 1 184 ? -7.881 -1.800 -0.228 1.00 95.25 184 MET A C 1
ATOM 1276 O O . MET A 1 184 ? -8.967 -2.364 -0.096 1.00 95.25 184 MET A O 1
ATOM 1280 N N . SER A 1 185 ? -7.719 -0.763 -1.054 1.00 94.44 185 SER A N 1
ATOM 1281 C CA . SER A 1 185 ? -8.770 -0.247 -1.939 1.00 94.44 185 SER A CA 1
ATOM 1282 C C . SER A 1 185 ? -8.876 -0.987 -3.279 1.00 94.44 185 SER A C 1
ATOM 1284 O O . SER A 1 185 ? -9.838 -0.771 -4.015 1.00 94.44 185 SER A O 1
ATOM 1286 N N . LYS A 1 186 ? -7.884 -1.829 -3.603 1.00 90.56 186 LYS A N 1
ATOM 1287 C CA . LYS A 1 186 ? -7.781 -2.598 -4.852 1.00 90.56 186 LYS A CA 1
ATOM 1288 C C . LYS A 1 186 ? -8.455 -3.957 -4.726 1.00 90.56 186 LYS A C 1
ATOM 1290 O O . LYS A 1 186 ? -9.076 -4.374 -5.724 1.00 90.56 186 LYS A O 1
#

Secondary structure (DSSP, 8-state):
-PPGGGG----HHHHHHHHHHHHHT--S------------------------------------------------------------------S------TTPPPTT--HHHHHHIIIIIHHHHTTTGGGPPPTT-HHHHHHHHTT-HHHHHHHHHH-BTTBPGGGG----TTTHHHHHHHHHT-

Mean predicted aligned error: 21.01 Å